Protein AF-A0A8T7H7Q4-F1 (afdb_monomer)

Nearest PDB structures (foldseek):
  6wts-assembly1_C  TM=5.153E-01  e=8.544E-02  Paraclostridium sordellii
  7m19-assembly1_D  TM=1.619E-01  e=4.268E+00  Mus musculus
  6nzz-assembly1_A  TM=1.754E-01  e=7.652E+00  Mus musculus

Solvent-accessible surface area (backbone atoms only — not comparable to full-atom values): 12613 Å² total; per-residue (Å²): 143,80,85,76,78,77,71,51,64,64,59,61,41,29,67,70,67,76,57,38,48,74,45,98,89,68,33,38,38,33,70,38,92,40,69,72,77,44,46,66,55,54,51,51,46,52,53,50,37,55,72,68,61,43,42,83,73,44,78,65,51,43,41,34,41,40,32,92,48,36,38,39,39,37,34,32,40,58,88,38,61,51,29,32,36,39,40,37,56,60,46,44,36,60,60,50,40,72,39,44,37,57,49,51,75,72,31,70,66,62,40,52,50,42,30,73,77,68,75,40,54,64,72,56,51,36,51,52,40,67,74,66,57,39,43,69,56,44,48,63,46,38,63,69,40,46,69,59,34,46,64,76,38,48,93,68,47,58,90,67,47,43,76,43,54,43,51,72,93,54,30,36,29,45,37,38,39,20,67,83,49,16,54,63,46,49,66,42,59,60,37,67,64,54,48,48,55,50,39,48,40,50,49,50,49,36,46,52,52,40,53,52,53,54,51,54,55,51,52,51,52,53,51,54,50,61,74,68,53,84,130

Foldseek 3Di:
DDPPPPPPVLVVLLVVLVAWDQDPVREIEGEDQAPVRCVVSLVVVLVVCVVVVCLVVFQKYWYWYDHPFKIWIFIDGSRDTQKIKMKGFLWFLQVLLVCLLVVLLVDVVNQVVCCVPPVDHNVRLSVLSVVQRDSVLLQVQLQVCQVVLCVQCVVQADPQKDWGWDCPPRTTIIIIMHRPCRVVRVVSCSDPVSSVSSSVSSSVSSSSRSSVVSSVVVVVVVVVVVVPDDD

Mean predicted aligned error: 9.0 Å

Secondary structure (DSSP, 8-state):
--------HHHHHHHHHSSEEE-TTS-EEEE-S-SGGGHHHHHHHHHHHHHTTGGGT---EEEEEE-SSEEEEEEEETTEEEEEEEEEEEEEHHHHHHHHHHHHHH-HHHHHHHHHHH---HHHHHHHHHHH--HHHHHHHHTT-HHHHHHHTTTTS-TTPEEEEE-GGGEEEEEEEESSSHHHHHHHHT-HHHHHHHHHHHHHHHHHHHHHHHHHHHHHHHHHHHHHS--

pLDDT: mean 81.25, std 14.47, range [31.7, 95.94]

Sequence (231 aa):
MGENLFILPFHLEALCLGTGVIARDGSCLIRAPSIESIEPELRRLRRLLEKARLYRSFASGRIVVETPNTVYELELERGEIRRVRATIIVGSIEGIARQIPKIVANDPDLLEALKRLHEIDERRAVEILSKHVAPSVVASIVEGEEDLVRQMIEDDLPPTARLRIDTSGGVLKAVIEDDRDPAHTFERLKDRKIVADIAFSVLDAAVAGTVATVIEEVLRREEDARRLAPL

Radius of gyration: 23.61 Å; Cα contacts (8 Å, |Δi|>4): 326; chains: 1; bounding box: 50×44×79 Å

Structure (mmCIF, N/CA/C/O backbone):
data_AF-A0A8T7H7Q4-F1
#
_entry.id   AF-A0A8T7H7Q4-F1
#
loop_
_atom_site.group_PDB
_atom_sit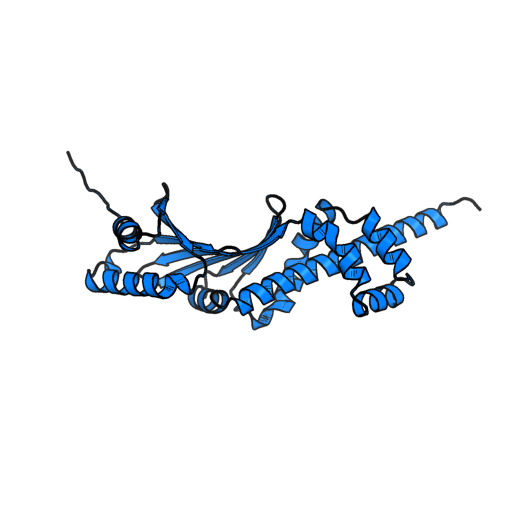e.id
_atom_site.type_symbol
_atom_site.label_atom_id
_atom_site.label_alt_id
_atom_site.label_comp_id
_atom_site.label_asym_id
_atom_site.label_entity_id
_atom_site.label_seq_id
_atom_site.pdbx_PDB_ins_code
_atom_site.Cartn_x
_atom_site.Cartn_y
_atom_site.Cartn_z
_atom_site.occupancy
_atom_site.B_iso_or_equiv
_atom_site.auth_seq_id
_atom_site.auth_comp_id
_atom_site.auth_asym_id
_atom_site.auth_atom_id
_atom_site.pdbx_PDB_model_num
ATOM 1 N N . MET A 1 1 ? -25.249 31.810 32.345 1.00 36.34 1 MET A N 1
ATOM 2 C CA . MET A 1 1 ? -25.350 30.656 33.263 1.00 36.34 1 MET A CA 1
ATOM 3 C C . MET A 1 1 ? -26.172 29.582 32.582 1.00 36.34 1 MET A C 1
ATOM 5 O O . MET A 1 1 ? -27.320 29.833 32.250 1.00 36.34 1 MET A O 1
ATOM 9 N N . GLY A 1 2 ? -25.532 28.455 32.295 1.00 31.70 2 GLY A N 1
ATOM 10 C CA . GLY A 1 2 ? -26.071 27.338 31.520 1.00 31.70 2 GLY A CA 1
ATOM 11 C C . GLY A 1 2 ? -24.924 26.491 30.975 1.00 31.70 2 GLY A C 1
ATOM 12 O O . GLY A 1 2 ? -24.881 26.194 29.788 1.00 31.70 2 GLY A O 1
ATOM 13 N N . GLU A 1 3 ? -23.939 26.213 31.832 1.00 37.56 3 GLU A N 1
ATOM 14 C CA . GLU A 1 3 ? -22.819 25.316 31.561 1.00 37.56 3 GLU A CA 1
ATOM 15 C C . GLU A 1 3 ? -23.352 23.883 31.480 1.00 37.56 3 GLU A C 1
ATOM 17 O O . GLU A 1 3 ? -23.309 23.134 32.448 1.00 37.56 3 GLU A O 1
ATOM 22 N N . ASN A 1 4 ? -23.871 23.486 30.322 1.00 33.91 4 ASN A N 1
ATOM 23 C CA . ASN A 1 4 ? -23.967 22.069 30.001 1.00 33.91 4 ASN A CA 1
ATOM 24 C C . ASN A 1 4 ? -22.680 21.688 29.283 1.00 33.91 4 ASN A C 1
ATOM 26 O O . ASN A 1 4 ? -22.594 21.667 28.057 1.00 33.91 4 ASN A O 1
ATOM 30 N N . LEU A 1 5 ? -21.668 21.433 30.112 1.00 36.56 5 LEU A N 1
ATOM 31 C CA . LEU A 1 5 ? -20.512 20.610 29.803 1.00 36.56 5 LEU A CA 1
ATOM 32 C C . LEU A 1 5 ? -21.002 19.283 29.196 1.00 36.56 5 LEU A C 1
ATOM 34 O O . LEU A 1 5 ? -21.200 18.292 29.895 1.00 36.56 5 LEU A O 1
ATOM 38 N N . PHE A 1 6 ? -21.186 19.250 27.875 1.00 39.44 6 PHE A N 1
ATOM 39 C CA . PHE A 1 6 ? -21.153 18.012 27.105 1.00 39.44 6 PHE A CA 1
ATOM 40 C C . PHE A 1 6 ? -19.702 17.526 27.107 1.00 39.44 6 PHE A C 1
ATOM 42 O O . PHE A 1 6 ? -18.980 17.638 26.118 1.00 39.44 6 PHE A O 1
ATOM 49 N N . ILE A 1 7 ? -19.253 17.005 28.250 1.00 43.31 7 ILE A N 1
ATOM 50 C CA . ILE A 1 7 ? -18.091 16.125 28.290 1.00 43.31 7 ILE A CA 1
ATOM 51 C C . ILE A 1 7 ? -18.544 14.867 27.551 1.00 43.31 7 ILE A C 1
ATOM 53 O O . ILE A 1 7 ? -19.118 13.949 28.134 1.00 43.31 7 ILE A O 1
ATOM 57 N N . LEU A 1 8 ? -18.360 14.873 26.230 1.00 51.72 8 LEU A N 1
ATOM 58 C CA . LEU A 1 8 ? -18.395 13.682 25.388 1.00 51.72 8 LEU A CA 1
ATOM 59 C C . LEU A 1 8 ? -17.602 12.604 26.137 1.00 51.72 8 LEU A C 1
ATOM 61 O O . LEU A 1 8 ? -16.467 12.892 26.513 1.00 51.72 8 LEU A O 1
ATOM 65 N N . PRO A 1 9 ? -18.138 11.403 26.389 1.00 50.38 9 PRO A N 1
ATOM 66 C CA . PRO A 1 9 ? -17.422 10.426 27.199 1.00 50.38 9 PRO A CA 1
ATOM 67 C C . PRO A 1 9 ? -16.044 10.068 26.633 1.00 50.38 9 PRO A C 1
ATOM 69 O O . PRO A 1 9 ? -15.157 9.838 27.435 1.00 50.38 9 PRO A O 1
ATOM 72 N N . PHE A 1 10 ? -15.794 10.229 25.323 1.00 48.62 10 PHE A N 1
ATOM 73 C CA . PHE A 1 10 ? -14.452 10.190 24.714 1.00 48.62 10 PHE A CA 1
ATOM 74 C C . PHE A 1 10 ? -13.420 11.140 25.353 1.00 48.62 10 PHE A C 1
ATOM 76 O O . PHE A 1 10 ? -12.231 10.836 25.365 1.00 48.62 10 PHE A O 1
ATOM 83 N N . HIS A 1 11 ? -13.855 12.267 25.927 1.00 49.44 11 HIS A N 1
ATOM 84 C CA . HIS A 1 11 ? -12.989 13.162 26.693 1.00 49.44 11 HIS A CA 1
ATOM 85 C C . HIS A 1 11 ? -12.570 12.530 28.022 1.00 49.44 11 HIS A C 1
ATOM 87 O O . HIS A 1 11 ? -11.389 12.535 28.354 1.00 49.44 11 HIS A O 1
ATOM 93 N N . LEU A 1 12 ? -13.518 11.928 28.748 1.00 47.44 12 LEU A N 1
ATOM 94 C CA . LEU A 1 12 ? -13.241 11.102 29.932 1.00 47.44 12 LEU A CA 1
ATOM 95 C C . LEU A 1 12 ? -12.383 9.880 29.578 1.00 47.44 12 LEU A C 1
ATOM 97 O O . LEU A 1 12 ? -11.620 9.401 30.403 1.00 47.44 12 LEU A O 1
ATOM 101 N N . GLU A 1 13 ? -12.484 9.402 28.348 1.00 47.78 13 GLU A N 1
ATOM 102 C CA . GLU A 1 13 ? -11.916 8.156 27.861 1.00 47.78 13 GLU A CA 1
ATOM 103 C C . GLU A 1 13 ? -10.462 8.285 27.396 1.00 47.78 13 GLU A C 1
ATOM 105 O O . GLU A 1 13 ? -9.611 7.509 27.823 1.00 47.78 13 GLU A O 1
ATOM 110 N N . ALA A 1 14 ? -10.145 9.336 26.635 1.00 48.75 14 ALA A N 1
ATOM 111 C CA . ALA A 1 14 ? -8.773 9.761 26.368 1.00 48.75 14 ALA A CA 1
ATOM 112 C C . ALA A 1 14 ? -8.033 10.107 27.677 1.00 48.75 14 ALA A C 1
ATOM 114 O O . ALA A 1 14 ? -6.873 9.733 27.849 1.00 48.75 14 ALA A O 1
ATOM 115 N N . LEU A 1 15 ? -8.738 10.724 28.640 1.00 46.69 15 LEU A N 1
ATOM 116 C CA . LEU A 1 15 ? -8.255 10.950 30.010 1.00 46.69 15 LEU A CA 1
ATOM 117 C C . LEU A 1 15 ? -8.066 9.642 30.812 1.00 46.69 15 LEU A C 1
ATOM 119 O O . LEU A 1 15 ? -7.157 9.573 31.635 1.00 46.69 15 LEU A O 1
ATOM 123 N N . CYS A 1 16 ? -8.878 8.600 30.583 1.00 44.94 16 CYS A N 1
ATOM 124 C CA . CYS A 1 16 ? -8.799 7.311 31.294 1.00 44.94 16 CYS A CA 1
ATOM 125 C C . CYS A 1 16 ? -7.784 6.320 30.701 1.00 44.94 16 CYS A C 1
ATOM 127 O O . CYS A 1 16 ? -7.315 5.439 31.424 1.00 44.94 16 CYS A O 1
ATOM 129 N N . LEU A 1 17 ? -7.467 6.426 29.408 1.00 51.47 17 LEU A N 1
ATOM 130 C CA . LEU A 1 17 ? -6.475 5.579 28.739 1.00 51.47 17 LEU A CA 1
ATOM 131 C C . LEU A 1 17 ? -5.039 6.092 28.912 1.00 51.47 17 LEU A C 1
ATOM 133 O O . LEU A 1 17 ? -4.102 5.321 28.741 1.00 51.47 17 LEU A O 1
ATOM 137 N N . GLY A 1 18 ? -4.850 7.371 29.258 1.00 55.59 18 GLY A N 1
ATOM 138 C CA . GLY A 1 18 ? -3.527 7.970 29.488 1.00 55.59 18 GLY A CA 1
ATOM 139 C C . GLY A 1 18 ? -2.637 8.072 28.240 1.00 55.59 18 GLY A C 1
ATOM 140 O O . GLY A 1 18 ? -1.491 8.498 28.343 1.00 55.59 18 GLY A O 1
ATOM 141 N N . THR A 1 19 ? -3.150 7.684 27.072 1.00 59.19 19 THR A N 1
ATOM 142 C CA . THR A 1 19 ? -2.400 7.543 25.812 1.00 59.19 19 THR A CA 1
ATOM 143 C C . THR A 1 19 ? -3.041 8.287 24.638 1.00 59.19 19 THR A C 1
ATOM 145 O O . THR A 1 19 ? -2.457 8.332 23.555 1.00 59.19 19 THR A O 1
ATOM 148 N N . GLY A 1 20 ? -4.225 8.881 24.836 1.00 61.12 20 GLY A N 1
ATOM 149 C CA . GLY A 1 20 ? -4.991 9.552 23.787 1.00 61.12 20 GLY A CA 1
ATOM 150 C C . GLY A 1 20 ? -5.016 11.077 23.919 1.00 61.12 20 GLY A C 1
ATOM 151 O O . GLY A 1 20 ? -5.113 11.611 25.023 1.00 61.12 20 GLY A O 1
ATOM 152 N N . VAL A 1 21 ? -4.978 11.785 22.789 1.00 66.12 21 VAL A N 1
ATOM 153 C CA . VAL A 1 21 ? -5.199 13.239 22.699 1.00 66.12 21 VAL A CA 1
ATOM 154 C C . VAL A 1 21 ? -6.556 13.489 22.052 1.00 66.12 21 VAL A C 1
ATOM 156 O O . VAL A 1 21 ? -6.899 12.861 21.055 1.00 66.12 21 VAL A O 1
ATOM 159 N N . ILE A 1 22 ? -7.336 14.416 22.606 1.00 68.12 22 ILE A N 1
ATOM 160 C CA . ILE A 1 22 ? -8.623 14.806 22.023 1.00 68.12 22 ILE A CA 1
ATOM 161 C C . ILE A 1 22 ? -8.373 15.966 21.068 1.00 68.12 22 ILE A C 1
ATOM 163 O O . ILE A 1 22 ? -7.871 17.019 21.472 1.00 68.12 22 ILE A O 1
ATOM 167 N N . ALA A 1 23 ? -8.696 15.767 19.796 1.00 65.19 23 ALA A N 1
ATOM 168 C CA . ALA A 1 23 ? -8.580 16.802 18.786 1.00 65.19 23 ALA A CA 1
ATOM 169 C C . ALA A 1 23 ? -9.728 17.818 18.899 1.00 65.19 23 ALA A C 1
ATOM 171 O O . ALA A 1 23 ? -10.772 17.569 19.503 1.00 65.19 23 ALA A O 1
ATOM 172 N N . ARG A 1 24 ? -9.536 18.997 18.295 1.00 61.72 24 ARG A N 1
ATOM 173 C CA . ARG A 1 24 ? -10.520 20.097 18.331 1.00 61.72 24 ARG A CA 1
ATOM 174 C C . ARG A 1 24 ? -11.857 19.744 17.677 1.00 61.72 24 ARG A C 1
ATOM 176 O O . ARG A 1 24 ? -12.857 20.379 17.989 1.00 61.72 24 ARG A O 1
ATOM 183 N N . ASP A 1 25 ? -11.863 18.767 16.778 1.00 66.25 25 ASP A N 1
ATOM 184 C CA . ASP A 1 25 ? -13.060 18.246 16.114 1.00 66.25 25 ASP A CA 1
ATOM 185 C C . ASP A 1 25 ? -13.797 17.178 16.948 1.00 66.25 25 ASP A C 1
ATOM 187 O O . ASP A 1 25 ? -14.809 16.640 16.506 1.00 66.25 25 ASP A O 1
ATOM 191 N N . GLY A 1 26 ? -13.310 16.880 18.159 1.00 64.94 26 GLY A N 1
ATOM 192 C CA . GLY A 1 26 ? -13.888 15.885 19.058 1.00 64.94 26 GLY A CA 1
ATOM 193 C C . GLY A 1 26 ? -13.457 14.446 18.771 1.00 64.94 26 GLY A C 1
ATOM 194 O O . GLY A 1 26 ? -13.958 13.537 19.436 1.00 64.94 26 GLY A O 1
ATOM 195 N N . SER A 1 27 ? -12.539 14.217 17.823 1.00 72.38 27 SER A N 1
ATOM 196 C CA . SER A 1 27 ? -11.948 12.894 17.599 1.00 72.38 27 SER A CA 1
ATOM 197 C C . SER A 1 27 ? -10.917 12.535 18.677 1.00 72.38 27 SER A C 1
ATOM 199 O O . SER A 1 27 ? -10.249 13.401 19.251 1.00 72.38 27 SER A O 1
ATOM 201 N N . CYS A 1 28 ? -10.796 11.240 18.975 1.00 77.12 28 CYS A N 1
ATOM 202 C CA . CYS A 1 28 ? -9.779 10.713 19.884 1.00 77.12 28 CYS A CA 1
ATOM 203 C C . CYS A 1 28 ? -8.607 10.155 19.072 1.00 77.12 28 CYS A C 1
ATOM 205 O O . CYS A 1 28 ? -8.780 9.181 18.343 1.00 77.12 28 CYS A O 1
ATOM 207 N N . LEU A 1 29 ? -7.429 10.764 19.205 1.00 79.25 29 LEU A N 1
ATOM 208 C CA . LEU A 1 29 ? -6.191 10.307 18.584 1.00 79.25 29 LEU A CA 1
ATOM 209 C C . LEU A 1 29 ? -5.393 9.448 19.567 1.00 79.25 29 LEU A C 1
ATOM 211 O O . LEU A 1 29 ? -5.049 9.922 20.648 1.00 79.25 29 LEU A O 1
ATOM 215 N N . ILE A 1 30 ? -5.035 8.231 19.170 1.00 81.00 30 ILE A N 1
ATOM 216 C CA . ILE A 1 30 ? -4.205 7.301 19.940 1.00 81.00 30 ILE A CA 1
ATOM 217 C C . ILE A 1 30 ? -2.966 6.966 19.115 1.00 81.00 30 ILE A C 1
ATOM 219 O O . ILE A 1 30 ? -3.077 6.515 17.977 1.00 81.00 30 ILE A O 1
ATOM 223 N N . ARG A 1 31 ? -1.779 7.153 19.695 1.00 82.62 31 ARG A N 1
ATOM 224 C CA . ARG A 1 31 ? -0.513 6.719 19.089 1.00 82.62 31 ARG A CA 1
ATOM 225 C C . ARG A 1 31 ? -0.039 5.448 19.762 1.00 82.62 31 ARG A C 1
ATOM 227 O O . ARG A 1 31 ? 0.115 5.425 20.982 1.00 82.62 31 A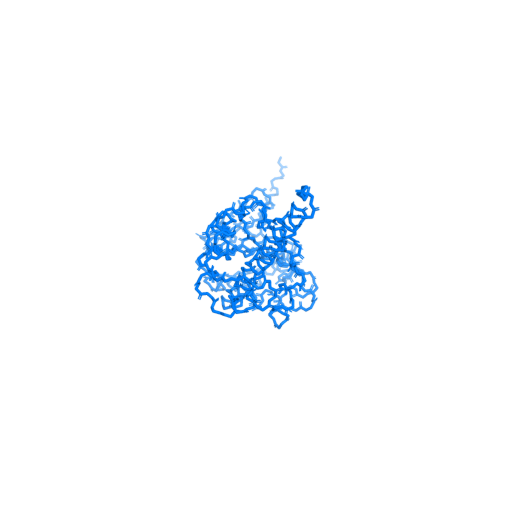RG A O 1
ATOM 234 N N . ALA A 1 32 ? 0.202 4.411 18.974 1.00 82.25 32 ALA A N 1
ATOM 235 C CA . ALA A 1 32 ? 0.515 3.090 19.492 1.00 82.25 32 ALA A CA 1
ATOM 236 C C . ALA A 1 32 ? 1.556 2.359 18.631 1.00 82.25 32 ALA A C 1
ATOM 238 O O . ALA A 1 32 ? 1.626 2.578 17.424 1.00 82.25 32 ALA A O 1
ATOM 239 N N . PRO A 1 33 ? 2.362 1.454 19.212 1.00 82.38 33 PRO A N 1
ATOM 240 C CA . PRO A 1 33 ? 3.286 0.624 18.436 1.00 82.38 33 PRO A CA 1
ATOM 241 C C . PRO A 1 33 ? 2.561 -0.405 17.549 1.00 82.38 33 PRO A C 1
ATOM 243 O O . PRO A 1 33 ? 3.098 -0.834 16.529 1.00 82.38 33 PRO A O 1
ATOM 246 N N . SER A 1 34 ? 1.349 -0.810 17.929 1.00 81.44 34 SER A N 1
ATOM 247 C CA . SER A 1 34 ? 0.469 -1.723 17.188 1.00 81.44 34 SER A CA 1
ATOM 248 C C . SER A 1 34 ? -0.984 -1.403 17.474 1.00 81.44 34 SER A C 1
ATOM 250 O O . SER A 1 34 ? -1.306 -0.885 18.543 1.00 81.44 34 SER A O 1
ATOM 252 N N . ILE A 1 35 ? -1.876 -1.857 16.601 1.00 78.81 35 ILE A N 1
ATOM 253 C CA . ILE A 1 35 ? -3.298 -1.858 16.925 1.00 78.81 35 ILE A CA 1
ATOM 254 C C . ILE A 1 35 ? -3.651 -2.913 17.982 1.00 78.81 35 ILE A C 1
ATOM 256 O O . ILE A 1 35 ? -4.470 -2.675 18.862 1.00 78.81 35 ILE A O 1
ATOM 260 N N . GLU A 1 36 ? -2.945 -4.041 17.997 1.00 81.88 36 GLU A N 1
ATOM 261 C CA . GLU A 1 36 ? -3.094 -5.080 19.018 1.00 81.88 36 GLU A CA 1
ATOM 262 C C . GLU A 1 36 ? -2.705 -4.566 20.410 1.00 81.88 36 GLU A C 1
ATOM 264 O O . GLU A 1 36 ? -3.277 -4.983 21.415 1.00 81.88 36 GLU A O 1
ATOM 269 N N . SER A 1 37 ? -1.770 -3.609 20.475 1.00 79.00 37 SER A N 1
ATOM 270 C CA . SER A 1 37 ? -1.332 -3.017 21.743 1.00 79.00 37 SER A CA 1
ATOM 271 C C . SER A 1 37 ? -2.380 -2.125 22.406 1.00 79.00 37 SER A C 1
ATOM 273 O O . SER A 1 37 ? -2.224 -1.827 23.581 1.00 79.00 37 SER A O 1
ATOM 275 N N . ILE A 1 38 ? -3.428 -1.724 21.675 1.00 74.62 38 ILE A N 1
ATOM 276 C CA . ILE A 1 38 ? -4.535 -0.912 22.202 1.00 74.62 38 ILE A CA 1
ATOM 277 C C . ILE A 1 38 ? -5.837 -1.709 22.346 1.00 74.62 38 ILE A C 1
ATOM 279 O O . ILE A 1 38 ? -6.850 -1.185 22.805 1.00 74.62 38 ILE A O 1
ATOM 283 N N . GLU A 1 39 ? -5.864 -2.978 21.936 1.00 74.88 39 GLU A N 1
ATOM 284 C CA . GLU A 1 39 ? -7.060 -3.816 22.034 1.00 74.88 39 GLU A CA 1
ATOM 285 C C . GLU A 1 39 ? -7.537 -4.009 23.492 1.00 74.88 39 GLU A C 1
ATOM 287 O O . GLU A 1 39 ? -8.749 -3.963 23.742 1.00 74.88 39 GLU A O 1
ATOM 292 N N . PRO A 1 40 ? -6.654 -4.224 24.492 1.00 75.31 40 PRO A N 1
ATOM 293 C CA . PRO A 1 40 ? -7.068 -4.267 25.896 1.00 75.31 40 PRO A CA 1
ATOM 294 C C . PRO A 1 40 ? -7.753 -2.971 26.347 1.00 75.31 40 PRO A C 1
ATOM 296 O O . PRO A 1 40 ? -8.770 -3.016 27.044 1.00 75.31 40 PRO A O 1
ATOM 299 N N . GLU A 1 41 ? -7.229 -1.832 25.910 1.00 72.06 41 GLU A N 1
ATOM 300 C CA . GLU A 1 41 ? -7.705 -0.484 26.183 1.00 72.06 41 GLU A CA 1
ATOM 301 C C . GLU A 1 41 ? -9.078 -0.262 25.550 1.00 72.06 41 GLU A C 1
ATOM 303 O O . GLU A 1 41 ? -10.002 0.123 26.263 1.00 72.06 41 GLU A O 1
ATOM 308 N N . LEU A 1 42 ? -9.254 -0.615 24.271 1.00 70.88 42 LEU A N 1
ATOM 309 C CA . LEU A 1 42 ? -10.537 -0.563 23.559 1.00 70.88 42 LEU A CA 1
ATOM 310 C C . LEU A 1 42 ? -11.591 -1.487 24.195 1.00 70.88 42 LEU A C 1
ATOM 312 O O . LEU A 1 42 ? -12.758 -1.117 24.347 1.00 70.88 42 LEU A O 1
ATOM 316 N N . ARG A 1 43 ? -11.196 -2.686 24.643 1.00 73.88 43 ARG A N 1
ATOM 317 C CA . ARG A 1 43 ? -12.098 -3.601 25.367 1.00 73.88 43 ARG A CA 1
ATOM 318 C C . ARG A 1 43 ? -12.478 -3.062 26.740 1.00 73.88 43 ARG A C 1
ATOM 320 O O . ARG A 1 43 ? -13.635 -3.180 27.152 1.00 73.88 43 ARG A O 1
ATOM 327 N N . ARG A 1 44 ? -11.521 -2.484 27.468 1.00 70.50 44 ARG A N 1
ATOM 328 C CA . ARG A 1 44 ? -11.767 -1.837 28.763 1.00 70.50 44 ARG A CA 1
ATOM 329 C C . ARG A 1 44 ? -12.728 -0.665 28.597 1.00 70.50 44 ARG A C 1
ATOM 331 O O . ARG A 1 44 ? -13.653 -0.547 29.397 1.00 70.50 44 ARG A O 1
ATOM 338 N N . LEU A 1 45 ? -12.542 0.109 27.533 1.00 68.50 45 LEU A N 1
ATOM 339 C CA . LEU A 1 45 ? -13.431 1.162 27.062 1.00 68.50 45 LEU A CA 1
ATOM 340 C C . LEU A 1 45 ? -14.864 0.699 26.977 1.00 68.50 45 LEU A C 1
ATOM 342 O O . LEU A 1 45 ? -15.726 1.121 27.745 1.00 68.50 45 LEU A O 1
ATOM 346 N N . ARG A 1 46 ? -15.076 -0.284 26.109 1.00 70.00 46 ARG A N 1
ATOM 347 C CA . ARG A 1 46 ? -16.382 -0.849 25.838 1.00 70.00 46 ARG A CA 1
ATOM 348 C C . ARG A 1 46 ? -17.065 -1.296 27.129 1.00 70.00 46 ARG A C 1
ATOM 350 O O . ARG A 1 46 ? -18.210 -0.930 27.373 1.00 70.00 46 ARG A O 1
ATOM 357 N N . ARG A 1 47 ? -16.340 -1.995 28.010 1.00 71.62 47 ARG A N 1
ATOM 358 C CA . ARG A 1 47 ? -16.869 -2.439 29.312 1.00 71.62 47 ARG A CA 1
ATOM 359 C C . ARG A 1 47 ? -17.263 -1.279 30.229 1.00 71.62 47 ARG A C 1
ATOM 361 O O . ARG A 1 47 ? -18.246 -1.399 30.959 1.00 71.62 47 ARG A O 1
ATOM 368 N N . LEU A 1 48 ? -16.499 -0.186 30.255 1.00 67.00 48 LEU A N 1
ATOM 369 C CA . LEU A 1 48 ? -16.835 0.998 31.054 1.00 67.00 48 LEU A CA 1
ATOM 370 C C . LEU A 1 48 ? -18.092 1.686 30.509 1.00 67.00 48 LEU A C 1
ATOM 372 O O . LEU A 1 48 ? -18.993 2.005 31.289 1.00 67.00 48 LEU A O 1
ATOM 376 N N . LEU A 1 49 ? -18.194 1.825 29.187 1.00 63.22 49 LEU A N 1
ATOM 377 C CA . LEU A 1 49 ? -19.358 2.401 28.511 1.00 63.22 49 LEU A CA 1
ATOM 378 C C . LEU A 1 49 ? -20.632 1.570 28.721 1.00 63.22 49 LEU A C 1
ATOM 380 O O . LEU A 1 49 ? -21.707 2.124 28.981 1.00 63.22 49 LEU A O 1
ATOM 384 N N . GLU A 1 50 ? -20.507 0.242 28.671 1.00 66.62 50 GLU A N 1
ATOM 385 C CA . GLU A 1 50 ? -21.579 -0.708 28.986 1.00 66.62 50 GLU A CA 1
ATOM 386 C C . GLU A 1 50 ? -22.043 -0.557 30.444 1.00 66.62 50 GLU A C 1
ATOM 388 O O . GLU A 1 50 ? -23.239 -0.397 30.705 1.00 66.62 50 GLU A O 1
ATOM 393 N N . LYS A 1 51 ? -21.104 -0.537 31.403 1.00 67.62 51 LYS A N 1
ATOM 394 C CA . LYS A 1 51 ? -21.403 -0.395 32.841 1.00 67.62 51 LYS A CA 1
ATOM 395 C C . LYS A 1 51 ? -22.075 0.926 33.183 1.00 67.62 51 LYS A C 1
ATOM 397 O O . LYS A 1 51 ? -23.007 0.944 33.984 1.00 67.62 51 LYS A O 1
ATOM 402 N N . ALA A 1 52 ? -21.634 2.017 32.566 1.00 62.03 52 ALA A N 1
ATOM 403 C CA . ALA A 1 52 ? -22.213 3.336 32.782 1.00 62.03 52 ALA A CA 1
ATOM 404 C C . ALA A 1 52 ? -23.625 3.478 32.175 1.00 62.03 52 ALA A C 1
ATOM 406 O O . ALA A 1 52 ? -24.251 4.523 32.328 1.00 62.03 52 ALA A O 1
ATOM 407 N N . ARG A 1 53 ? -24.139 2.446 31.474 1.00 62.00 53 ARG A N 1
ATOM 408 C CA . ARG A 1 53 ? -25.376 2.482 30.668 1.00 62.00 53 ARG A CA 1
ATOM 409 C C . ARG A 1 53 ? -25.386 3.605 29.628 1.00 62.00 53 ARG A C 1
ATOM 411 O O . ARG A 1 53 ? -26.437 3.928 29.079 1.00 62.00 53 ARG A O 1
ATOM 418 N N . LEU A 1 54 ? -24.218 4.167 29.326 1.00 56.84 54 LEU A N 1
ATOM 419 C CA . LEU A 1 54 ? -24.074 5.265 28.385 1.00 56.84 54 LEU A CA 1
ATOM 420 C C . LEU A 1 54 ? -24.183 4.767 26.937 1.00 56.84 54 LEU A C 1
ATOM 422 O O . LEU A 1 54 ? -24.493 5.575 26.073 1.00 56.84 54 LEU A O 1
ATOM 426 N N . TYR A 1 55 ? -24.047 3.453 26.673 1.00 54.19 55 TYR A N 1
ATOM 427 C CA . TYR A 1 55 ? -24.166 2.830 25.335 1.00 54.19 55 TYR A CA 1
ATOM 428 C C . TYR A 1 55 ? -25.406 3.278 24.530 1.00 54.19 55 TYR A C 1
ATOM 430 O O . TYR A 1 55 ? -25.327 3.423 23.315 1.00 54.19 55 TYR A O 1
ATOM 438 N N . ARG A 1 56 ? -26.541 3.540 25.203 1.00 48.69 56 ARG A N 1
ATOM 439 C CA . ARG A 1 56 ? -27.791 4.009 24.566 1.00 48.69 56 ARG A CA 1
ATOM 440 C C . ARG A 1 56 ? -27.814 5.508 24.269 1.00 48.69 56 ARG A C 1
ATOM 442 O O . ARG A 1 56 ? -28.615 5.945 23.451 1.00 48.69 56 ARG A O 1
ATOM 449 N N . SER A 1 57 ? -26.970 6.274 24.949 1.00 49.78 57 SER A N 1
ATOM 450 C CA . SER A 1 57 ? -26.864 7.732 24.846 1.00 49.78 57 SER A CA 1
ATOM 451 C C . SER A 1 57 ? -25.754 8.168 23.884 1.00 49.78 57 SER A C 1
ATOM 453 O O . SER A 1 57 ? -25.662 9.348 23.554 1.00 49.78 57 SER A O 1
ATOM 455 N N . PHE A 1 58 ? -24.903 7.239 23.434 1.00 56.19 58 PHE A N 1
ATOM 456 C CA . PHE A 1 58 ? -23.887 7.513 22.423 1.00 56.19 58 PHE A CA 1
ATOM 457 C C . PHE A 1 58 ? -24.510 7.565 21.036 1.00 56.19 58 PHE A C 1
ATOM 459 O O . PHE A 1 58 ? -24.885 6.536 20.473 1.00 56.19 58 PHE A O 1
ATOM 466 N N . ALA A 1 59 ? -24.583 8.772 20.479 1.00 53.97 59 ALA A N 1
ATOM 467 C CA . ALA A 1 59 ? -25.016 8.971 19.105 1.00 53.97 59 ALA A CA 1
ATOM 468 C C . ALA A 1 59 ? -23.928 8.554 18.100 1.00 53.97 59 ALA A C 1
ATOM 470 O O . ALA A 1 59 ? -24.242 7.836 17.163 1.00 53.97 59 ALA A O 1
ATOM 471 N N . SER A 1 60 ? -22.664 8.944 18.308 1.00 68.06 60 SER A N 1
ATOM 472 C CA . SER A 1 60 ? -21.550 8.651 17.389 1.00 68.06 60 SER A CA 1
ATOM 473 C C . SER A 1 60 ? -20.202 9.111 17.965 1.00 68.06 60 SER A C 1
ATOM 475 O O . SER A 1 60 ? -20.174 10.022 18.796 1.00 68.06 60 SER A O 1
ATOM 477 N N . GLY A 1 61 ? -19.084 8.545 17.502 1.00 73.50 61 GLY A N 1
ATOM 478 C CA . GLY A 1 61 ? -17.729 9.017 17.815 1.00 73.50 61 GLY A CA 1
ATOM 479 C C . GLY A 1 61 ? -16.690 8.573 16.784 1.00 73.50 61 GLY A C 1
ATOM 480 O O . GLY A 1 61 ? -16.917 7.609 16.059 1.00 73.50 61 GLY A O 1
ATOM 481 N N . ARG A 1 62 ? -15.551 9.274 16.715 1.00 80.75 62 ARG A N 1
ATOM 482 C CA . ARG A 1 62 ? -14.442 8.958 15.802 1.00 80.75 62 ARG A CA 1
ATOM 483 C C . ARG A 1 62 ? -13.159 8.697 16.585 1.00 80.75 62 ARG A C 1
ATOM 485 O O . ARG A 1 62 ? -12.735 9.542 17.376 1.00 80.75 62 ARG A O 1
ATOM 492 N N . ILE A 1 63 ? -12.540 7.549 16.332 1.00 80.44 63 ILE A N 1
ATOM 493 C CA . ILE A 1 63 ? -11.230 7.181 16.875 1.00 80.44 63 ILE A CA 1
ATOM 494 C C . ILE A 1 63 ? -10.227 7.149 15.728 1.00 80.44 63 ILE A C 1
ATOM 496 O O . ILE A 1 63 ? -10.492 6.555 14.686 1.00 80.44 63 ILE A O 1
ATOM 500 N N . VAL A 1 64 ? -9.075 7.779 15.931 1.00 84.75 64 VAL A N 1
ATOM 501 C CA . VAL A 1 64 ? -7.925 7.702 15.034 1.00 84.75 64 VAL A CA 1
ATOM 502 C C . VAL A 1 64 ? -6.802 6.980 15.767 1.00 84.75 64 VAL A C 1
ATOM 504 O O . VAL A 1 64 ? -6.382 7.412 16.839 1.00 84.75 64 VAL A O 1
ATOM 507 N N . VAL A 1 65 ? -6.319 5.878 15.204 1.00 85.44 65 VAL A N 1
ATOM 508 C CA . VAL A 1 65 ? -5.199 5.101 15.741 1.00 85.44 65 VAL A CA 1
ATOM 509 C C . VAL A 1 65 ? -4.031 5.208 14.776 1.00 85.44 65 VAL A C 1
ATOM 511 O O . VAL A 1 65 ? -4.093 4.701 13.659 1.00 85.44 65 VAL A O 1
ATOM 514 N N . GLU A 1 66 ? -2.955 5.849 15.214 1.00 87.06 66 GLU A N 1
ATOM 515 C CA . GLU A 1 66 ? -1.705 5.951 14.469 1.00 87.06 66 GLU A CA 1
ATOM 516 C C . GLU A 1 66 ? -0.724 4.886 14.963 1.00 87.06 66 GLU A C 1
ATOM 518 O O . GLU A 1 66 ? -0.323 4.867 16.132 1.00 87.06 66 GLU A O 1
ATOM 523 N N . THR A 1 67 ? -0.315 4.019 14.045 1.00 88.62 67 THR A N 1
ATOM 524 C CA . THR A 1 67 ? 0.814 3.096 14.196 1.00 88.62 67 THR A CA 1
ATOM 525 C C . THR A 1 67 ? 1.946 3.521 13.255 1.00 88.62 67 THR A C 1
ATOM 527 O O . THR A 1 67 ? 1.712 4.371 12.393 1.00 88.62 67 THR A O 1
ATOM 530 N N . PRO A 1 68 ? 3.168 2.963 13.366 1.00 85.56 68 PRO A N 1
ATOM 531 C CA . PRO A 1 68 ? 4.291 3.396 12.531 1.00 85.56 68 PRO A CA 1
ATOM 532 C C . PRO A 1 68 ? 4.009 3.390 11.020 1.00 85.56 68 PRO A C 1
ATOM 534 O O . PRO A 1 68 ? 4.458 4.297 10.327 1.00 85.56 68 PRO A O 1
ATOM 537 N N . ASN A 1 69 ? 3.241 2.409 10.530 1.00 86.88 69 ASN A N 1
ATOM 538 C CA . ASN A 1 69 ? 2.993 2.215 9.095 1.00 86.88 69 ASN A CA 1
ATOM 539 C C . ASN A 1 69 ? 1.511 2.285 8.708 1.00 86.88 69 ASN A C 1
ATOM 541 O O . ASN A 1 69 ? 1.189 2.162 7.530 1.00 86.88 69 ASN A O 1
ATOM 545 N N . THR A 1 70 ? 0.600 2.474 9.663 1.00 91.56 70 THR A N 1
ATOM 546 C CA . THR A 1 70 ? -0.839 2.464 9.376 1.00 91.56 70 THR A CA 1
ATOM 547 C C . THR A 1 70 ? -1.575 3.470 10.240 1.00 91.56 70 THR A C 1
ATOM 549 O O . THR A 1 70 ? -1.355 3.536 11.452 1.00 91.56 70 THR A O 1
ATOM 552 N N . VAL A 1 71 ? -2.495 4.205 9.625 1.00 91.75 71 VAL A N 1
ATOM 553 C CA . VAL A 1 71 ? -3.466 5.059 10.311 1.00 91.75 71 VAL A CA 1
ATOM 554 C C . VAL A 1 71 ? -4.847 4.439 10.156 1.00 91.75 71 VAL A C 1
ATOM 556 O O . VAL A 1 71 ? -5.307 4.246 9.034 1.00 91.75 71 VAL A O 1
ATOM 559 N N . TYR A 1 72 ? -5.508 4.136 11.269 1.00 89.81 72 TYR A N 1
ATOM 560 C CA . TYR A 1 72 ? -6.877 3.627 11.294 1.00 89.81 72 TYR A CA 1
ATOM 561 C C . TYR A 1 72 ? -7.823 4.730 11.740 1.00 89.81 72 TYR A C 1
ATOM 563 O O . TYR A 1 72 ? -7.633 5.331 12.793 1.00 89.81 72 TYR A O 1
ATOM 571 N N . GLU A 1 73 ? -8.874 4.960 10.974 1.00 90.75 73 GLU A N 1
ATOM 572 C CA . GLU A 1 73 ? -9.970 5.857 11.300 1.00 90.75 73 GLU A CA 1
ATOM 573 C C . GLU A 1 73 ? -11.231 5.009 11.478 1.00 90.75 73 GLU A C 1
ATOM 575 O O . GLU A 1 73 ? -11.703 4.362 10.541 1.00 90.75 73 GLU A O 1
ATOM 580 N N . LEU A 1 74 ? -11.754 4.986 12.701 1.00 87.19 74 LEU A N 1
ATOM 581 C CA . LEU A 1 74 ? -12.915 4.194 13.089 1.00 87.19 74 LEU A CA 1
ATOM 582 C C . LEU A 1 74 ? -14.063 5.132 13.441 1.00 87.19 74 LEU A C 1
ATOM 584 O O . LEU A 1 74 ? -13.944 5.946 14.363 1.00 87.19 74 LEU A O 1
ATOM 588 N N . GLU A 1 75 ? -15.184 4.999 12.738 1.00 85.62 75 GLU A N 1
ATOM 589 C CA . GLU A 1 75 ? -16.443 5.618 13.148 1.00 85.62 75 GLU A CA 1
ATOM 590 C C . GLU A 1 75 ? -17.234 4.615 13.982 1.00 85.62 75 GLU A C 1
ATOM 592 O O . GLU A 1 75 ? -17.547 3.510 13.533 1.00 85.62 75 GLU A O 1
ATOM 597 N N . LEU A 1 76 ? -17.551 5.009 15.210 1.00 78.00 76 LEU A N 1
ATOM 598 C CA . LEU A 1 76 ? -18.324 4.223 16.154 1.00 78.00 76 LEU A CA 1
ATOM 599 C C . LEU A 1 76 ? -19.737 4.788 16.274 1.00 78.00 76 LEU A C 1
ATOM 601 O O . LEU A 1 76 ? -19.916 5.989 16.479 1.00 78.00 76 LEU A O 1
ATOM 605 N N . GLU A 1 77 ? -20.740 3.919 16.247 1.00 77.69 77 GLU A N 1
ATOM 606 C CA . GLU A 1 77 ? -22.134 4.262 16.536 1.00 77.69 77 GLU A CA 1
ATOM 607 C C . GLU A 1 77 ? -22.708 3.205 17.476 1.00 77.69 77 GLU A C 1
ATOM 609 O O . GLU A 1 77 ? -22.604 2.010 17.213 1.00 77.69 77 GLU A O 1
ATOM 614 N N . ARG A 1 78 ? -23.280 3.628 18.611 1.00 73.00 78 ARG A N 1
ATOM 615 C CA . ARG A 1 78 ? -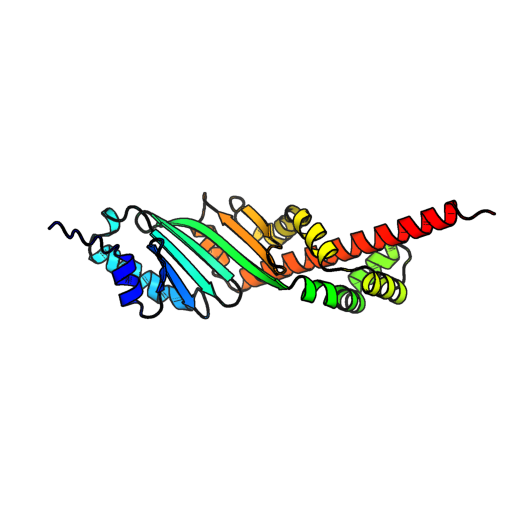23.869 2.722 19.622 1.00 73.00 78 ARG A CA 1
ATOM 616 C C . ARG A 1 78 ? -22.944 1.578 20.082 1.00 73.00 78 ARG A C 1
ATOM 618 O O . ARG A 1 78 ? -23.419 0.541 20.534 1.00 73.00 78 ARG A O 1
ATOM 625 N N . GLY A 1 79 ? -21.627 1.790 20.023 1.00 67.56 79 GLY A N 1
ATOM 626 C CA . GLY A 1 79 ? -20.614 0.805 20.419 1.00 67.56 79 GLY A CA 1
ATOM 627 C C . GLY A 1 79 ? -20.203 -0.183 19.321 1.00 67.56 79 GLY A C 1
ATOM 628 O O . GLY A 1 79 ? -19.419 -1.088 19.603 1.00 67.56 79 GLY A O 1
ATOM 629 N N . GLU A 1 80 ? -20.690 -0.007 18.093 1.00 75.62 80 GLU A N 1
ATOM 630 C CA . GLU A 1 80 ? -20.322 -0.801 16.917 1.00 75.62 80 GLU A CA 1
ATOM 631 C C . GLU A 1 80 ? -19.486 0.035 15.943 1.00 75.62 80 GLU A C 1
ATOM 633 O O . GLU A 1 80 ? -19.685 1.247 15.829 1.00 75.62 80 GLU A O 1
ATOM 638 N N . ILE A 1 81 ? -18.557 -0.609 15.230 1.00 83.00 81 ILE A N 1
ATOM 639 C CA . ILE A 1 81 ? -17.824 0.031 14.132 1.00 83.00 81 ILE A CA 1
ATOM 640 C C . ILE A 1 81 ? -18.785 0.149 12.946 1.00 83.00 81 ILE A C 1
ATOM 642 O O . ILE A 1 81 ? -19.289 -0.857 12.455 1.00 83.00 81 ILE A O 1
ATOM 646 N N . ARG A 1 82 ? -19.046 1.377 12.494 1.00 86.81 82 ARG A N 1
ATOM 647 C CA . ARG A 1 82 ? -19.909 1.683 11.339 1.00 86.81 82 ARG A CA 1
ATOM 648 C C . ARG A 1 82 ? -19.149 1.975 10.065 1.00 86.81 82 ARG A C 1
ATOM 650 O O . ARG A 1 82 ? -19.682 1.786 8.978 1.00 86.81 82 ARG A O 1
ATOM 657 N N . ARG A 1 83 ? -17.922 2.455 10.204 1.00 88.50 83 ARG A N 1
ATOM 658 C CA . ARG A 1 83 ? -17.022 2.694 9.088 1.00 88.50 83 ARG A CA 1
ATOM 659 C C . ARG A 1 83 ? -15.602 2.481 9.557 1.00 88.50 83 ARG A C 1
ATOM 661 O O . ARG A 1 83 ? -15.241 2.891 10.664 1.00 88.50 83 ARG A O 1
ATOM 668 N N . VAL A 1 84 ? -14.814 1.873 8.689 1.00 92.88 84 VAL A N 1
ATOM 669 C CA . VAL A 1 84 ? -13.366 1.810 8.825 1.00 92.88 84 VAL A CA 1
ATOM 670 C C . VAL A 1 84 ? -12.739 2.468 7.608 1.00 92.88 84 VAL A C 1
ATOM 672 O O . VAL A 1 84 ? -13.157 2.234 6.473 1.00 92.88 84 VAL A O 1
ATOM 675 N N . ARG A 1 85 ? -11.729 3.296 7.858 1.00 95.38 85 ARG A N 1
ATOM 676 C CA . ARG A 1 85 ? -10.769 3.732 6.854 1.00 95.38 85 ARG A CA 1
ATOM 677 C C . ARG A 1 85 ? -9.371 3.442 7.373 1.00 95.38 85 ARG A C 1
ATOM 679 O O . ARG A 1 85 ? -8.980 3.963 8.411 1.00 95.38 85 ARG A O 1
ATOM 686 N N . ALA A 1 86 ? -8.619 2.616 6.666 1.00 94.12 86 ALA A N 1
ATOM 687 C CA . ALA A 1 86 ? -7.226 2.334 6.972 1.00 94.12 86 ALA A CA 1
ATOM 688 C C . ALA A 1 86 ? -6.338 2.931 5.883 1.00 94.12 86 ALA A C 1
ATOM 690 O O . ALA A 1 86 ? -6.562 2.708 4.698 1.00 94.12 86 ALA A O 1
ATOM 691 N N . THR A 1 87 ? -5.327 3.690 6.287 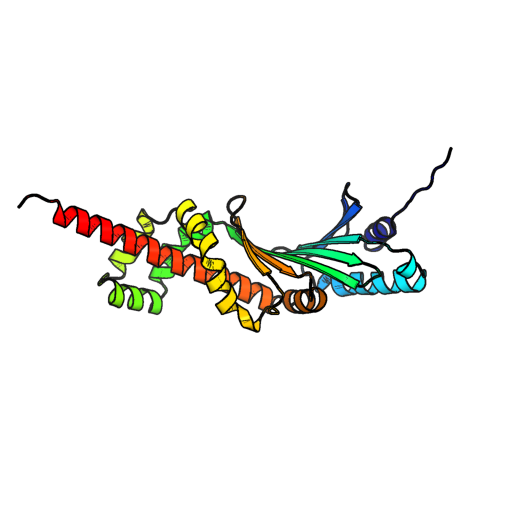1.00 95.94 87 THR A N 1
ATOM 692 C CA . THR A 1 87 ? -4.289 4.207 5.395 1.00 95.94 87 THR A CA 1
ATOM 693 C C . THR A 1 87 ? -2.987 3.502 5.728 1.00 95.94 87 THR A C 1
ATOM 695 O O . THR A 1 87 ? -2.399 3.764 6.777 1.00 95.94 87 THR A O 1
ATOM 698 N N . ILE A 1 88 ? -2.548 2.607 4.850 1.00 94.69 88 ILE A N 1
ATOM 699 C CA . ILE A 1 88 ? -1.286 1.875 4.959 1.00 94.69 88 ILE A CA 1
ATOM 700 C C . ILE A 1 88 ? -0.219 2.668 4.208 1.00 94.69 88 ILE A C 1
ATOM 702 O O . ILE A 1 88 ? -0.363 2.950 3.019 1.00 94.69 88 ILE A O 1
ATOM 706 N N . ILE A 1 89 ? 0.843 3.049 4.909 1.00 93.44 89 ILE A N 1
ATOM 707 C CA . ILE A 1 89 ? 1.991 3.767 4.363 1.00 93.44 89 ILE A CA 1
ATOM 708 C C . ILE A 1 89 ? 2.960 2.732 3.796 1.00 93.44 89 ILE A C 1
ATOM 710 O O . ILE A 1 89 ? 3.536 1.946 4.545 1.00 93.44 89 ILE A O 1
ATOM 714 N N . VAL A 1 90 ? 3.153 2.754 2.479 1.00 92.44 90 VAL A N 1
ATOM 715 C CA . VAL A 1 90 ? 4.046 1.815 1.785 1.00 92.44 90 VAL A CA 1
ATOM 716 C C . VAL A 1 90 ? 5.472 2.358 1.762 1.00 92.44 90 VAL A C 1
ATOM 718 O O . VAL A 1 90 ? 6.423 1.664 2.111 1.00 92.44 90 VAL A O 1
ATOM 721 N N . GLY A 1 91 ? 5.638 3.627 1.390 1.00 90.81 91 GLY A N 1
ATOM 722 C CA . GLY A 1 91 ? 6.953 4.257 1.332 1.00 90.81 91 GLY A CA 1
ATOM 723 C C . GLY A 1 91 ? 6.948 5.597 0.611 1.00 90.81 91 GLY A C 1
ATOM 724 O O . GLY A 1 91 ? 5.927 6.041 0.087 1.00 90.81 91 GLY A O 1
ATOM 725 N N . SER A 1 92 ? 8.100 6.268 0.577 1.00 94.62 92 SER A N 1
ATOM 726 C CA . SER A 1 92 ? 8.246 7.484 -0.225 1.00 94.62 92 SER A CA 1
ATOM 727 C C . SER A 1 92 ? 8.372 7.135 -1.707 1.00 94.62 92 SER A C 1
ATOM 729 O O . SER A 1 92 ? 9.112 6.227 -2.084 1.00 94.62 92 SER A O 1
ATOM 731 N N . ILE A 1 93 ? 7.694 7.899 -2.561 1.00 93.38 93 ILE A N 1
ATOM 732 C CA . ILE A 1 93 ? 7.717 7.689 -4.018 1.00 93.38 93 ILE A CA 1
ATOM 733 C C . ILE A 1 93 ? 9.134 7.873 -4.559 1.00 93.38 93 ILE A C 1
ATOM 735 O O . ILE A 1 93 ? 9.596 7.115 -5.405 1.00 93.38 93 ILE A O 1
ATOM 739 N N . GLU A 1 94 ? 9.863 8.851 -4.022 1.00 93.00 94 GLU A N 1
ATOM 740 C CA . GLU A 1 94 ? 11.270 9.060 -4.354 1.00 93.00 94 GLU A CA 1
ATOM 741 C C . GLU A 1 94 ? 12.143 7.861 -3.959 1.00 93.00 94 GLU A C 1
ATOM 743 O O . GLU A 1 94 ? 13.027 7.460 -4.718 1.00 93.00 94 GLU A O 1
ATOM 748 N N . GLY A 1 95 ? 11.891 7.275 -2.786 1.00 92.12 95 GLY A N 1
ATOM 749 C CA . GLY A 1 95 ? 12.582 6.073 -2.335 1.00 92.12 95 GLY A CA 1
ATOM 750 C C . GLY A 1 95 ? 12.341 4.909 -3.289 1.00 92.12 95 GLY A C 1
ATOM 751 O O . GLY A 1 95 ? 13.303 4.288 -3.733 1.00 92.12 95 GLY A O 1
ATOM 752 N N . ILE A 1 96 ? 11.083 4.675 -3.661 1.00 92.12 96 ILE A N 1
ATOM 753 C CA . ILE A 1 96 ? 10.680 3.612 -4.592 1.00 92.12 96 ILE A CA 1
ATOM 754 C C . ILE A 1 96 ? 11.334 3.817 -5.964 1.00 92.12 96 ILE A C 1
ATOM 756 O O . ILE A 1 96 ? 12.021 2.921 -6.454 1.00 92.12 96 ILE A O 1
ATOM 760 N N . ALA A 1 97 ? 11.225 5.019 -6.538 1.00 91.94 97 ALA A N 1
ATOM 761 C CA . ALA A 1 97 ? 11.821 5.369 -7.829 1.00 91.94 97 ALA A CA 1
ATOM 762 C C . ALA A 1 97 ? 13.325 5.055 -7.888 1.00 91.94 97 ALA A C 1
ATOM 764 O O . ALA A 1 97 ? 13.816 4.479 -8.857 1.00 91.94 97 ALA A O 1
ATOM 765 N N . ARG A 1 98 ? 14.062 5.377 -6.818 1.00 93.19 98 ARG A N 1
ATOM 766 C CA . ARG A 1 98 ? 15.507 5.109 -6.720 1.00 93.19 98 ARG A CA 1
ATOM 767 C C . ARG A 1 98 ? 15.852 3.622 -6.599 1.00 93.19 98 ARG A C 1
ATOM 769 O O . ARG A 1 98 ? 16.993 3.253 -6.876 1.00 93.19 98 ARG A O 1
ATOM 776 N N . GLN A 1 99 ? 14.925 2.787 -6.134 1.00 92.81 99 GLN A N 1
ATOM 777 C CA . GLN A 1 99 ? 15.155 1.354 -5.940 1.00 92.81 99 GLN A CA 1
ATOM 778 C C . GLN A 1 99 ? 14.765 0.526 -7.162 1.00 92.81 99 GLN A C 1
ATOM 780 O O . GLN A 1 99 ? 15.385 -0.510 -7.368 1.00 92.81 99 GLN A O 1
ATOM 785 N N . ILE A 1 100 ? 13.831 0.980 -8.006 1.00 92.69 100 ILE A N 1
ATOM 786 C CA . ILE A 1 100 ? 13.360 0.225 -9.183 1.00 92.69 100 ILE A CA 1
ATOM 787 C C . ILE A 1 100 ? 14.504 -0.346 -10.045 1.00 92.69 100 ILE A C 1
ATOM 789 O O . ILE A 1 100 ? 14.493 -1.553 -10.285 1.00 92.69 100 ILE A O 1
ATOM 793 N N . PRO A 1 101 ? 15.541 0.421 -10.449 1.00 90.31 101 PRO A N 1
ATOM 794 C CA . PRO A 1 101 ? 16.633 -0.144 -11.248 1.00 90.31 101 PRO A CA 1
ATOM 795 C C . PRO A 1 101 ? 17.390 -1.265 -10.526 1.00 90.31 101 PRO A C 1
ATOM 797 O O . PRO A 1 101 ? 17.849 -2.215 -11.152 1.00 90.31 101 PRO A O 1
ATOM 800 N N . LYS A 1 102 ? 17.513 -1.163 -9.197 1.00 90.19 102 LYS A N 1
ATOM 801 C CA . LYS A 1 102 ? 18.159 -2.185 -8.369 1.00 90.19 102 LYS A CA 1
ATOM 802 C C . LYS A 1 102 ? 17.272 -3.408 -8.196 1.00 90.19 102 LYS A C 1
ATOM 804 O O . LYS A 1 102 ? 17.804 -4.508 -8.185 1.00 90.19 102 LYS A O 1
ATOM 809 N N . ILE A 1 103 ? 15.962 -3.226 -8.043 1.00 87.94 103 ILE A N 1
ATOM 810 C CA . ILE A 1 103 ? 15.005 -4.334 -7.949 1.00 87.94 103 ILE A CA 1
ATOM 811 C C . ILE A 1 103 ? 15.083 -5.154 -9.234 1.00 87.94 103 ILE A C 1
ATOM 813 O O . ILE A 1 103 ? 15.362 -6.342 -9.171 1.00 87.94 103 ILE A O 1
ATOM 817 N N . VAL A 1 104 ? 14.999 -4.493 -10.389 1.00 87.06 104 VAL A N 1
ATOM 818 C CA . VAL A 1 104 ? 15.090 -5.147 -11.702 1.00 87.06 104 VAL A CA 1
ATOM 819 C C . VAL A 1 104 ? 16.419 -5.871 -11.887 1.00 87.06 104 VAL A C 1
ATOM 821 O O . VAL A 1 104 ? 16.430 -7.004 -12.341 1.00 87.06 104 VAL A O 1
ATOM 824 N N . ALA A 1 105 ? 17.541 -5.270 -11.485 1.00 87.69 105 ALA A N 1
ATOM 825 C CA . ALA A 1 105 ? 18.844 -5.934 -11.566 1.00 87.69 105 ALA A CA 1
ATOM 826 C C . ALA A 1 105 ? 18.949 -7.207 -10.699 1.00 87.69 105 ALA A C 1
ATOM 828 O O . ALA A 1 105 ? 19.802 -8.050 -10.957 1.00 87.69 105 ALA A O 1
ATOM 829 N N . ASN A 1 106 ? 18.121 -7.338 -9.658 1.00 88.81 106 ASN A N 1
ATOM 830 C CA . ASN A 1 106 ? 18.145 -8.472 -8.733 1.00 88.81 106 ASN A CA 1
ATOM 831 C C . ASN A 1 106 ? 16.944 -9.419 -8.899 1.00 88.81 106 ASN A C 1
ATOM 833 O O . ASN A 1 106 ? 16.839 -10.379 -8.138 1.00 88.81 106 ASN A O 1
ATOM 837 N N . ASP A 1 107 ? 16.067 -9.168 -9.872 1.00 86.94 107 ASP A N 1
ATOM 838 C CA . ASP A 1 107 ? 14.881 -9.977 -10.145 1.00 86.94 107 ASP A CA 1
ATOM 839 C C . ASP A 1 107 ? 15.068 -10.758 -11.461 1.00 86.94 107 ASP A C 1
ATOM 841 O O . ASP A 1 107 ? 14.881 -10.209 -12.554 1.00 86.94 107 ASP A O 1
ATOM 845 N N . PRO A 1 108 ? 15.483 -12.038 -11.391 1.00 85.75 108 PRO A N 1
ATOM 846 C CA . PRO A 1 108 ? 15.759 -12.832 -12.582 1.00 85.75 108 PRO A CA 1
ATOM 847 C C . PRO A 1 108 ? 14.505 -13.097 -13.422 1.00 85.75 108 PRO A C 1
ATOM 849 O O . PRO A 1 108 ? 14.617 -13.187 -14.646 1.00 85.75 108 PRO A O 1
ATOM 852 N N . ASP A 1 109 ? 13.330 -13.192 -12.798 1.00 86.44 109 ASP A N 1
ATOM 853 C CA . ASP A 1 109 ? 12.077 -13.482 -13.495 1.00 86.44 109 ASP A CA 1
ATOM 854 C C . ASP A 1 109 ? 11.608 -12.253 -14.280 1.00 86.44 109 ASP A C 1
ATOM 856 O O . ASP A 1 109 ? 11.243 -12.364 -15.456 1.00 86.44 109 ASP A O 1
ATOM 860 N N . LEU A 1 110 ? 11.719 -11.064 -13.681 1.00 83.62 110 LEU A N 1
ATOM 861 C CA . LEU A 1 110 ? 11.441 -9.801 -14.362 1.00 83.62 110 LEU A CA 1
ATOM 862 C C . LEU A 1 110 ? 12.403 -9.568 -15.534 1.00 83.62 110 LEU A C 1
ATOM 864 O O . LEU A 1 110 ? 11.976 -9.189 -16.624 1.00 83.62 110 LEU A O 1
ATOM 868 N N . LEU A 1 111 ? 13.698 -9.836 -15.351 1.00 84.69 111 LEU A N 1
ATOM 869 C CA . LEU A 1 111 ? 14.689 -9.714 -16.426 1.00 84.69 111 LEU A CA 1
ATOM 870 C C . LEU A 1 111 ? 14.426 -10.682 -17.579 1.00 84.69 111 LEU A C 1
ATOM 872 O O . LEU A 1 111 ? 14.576 -10.315 -18.745 1.00 84.69 111 LEU A O 1
ATOM 876 N N . GLU A 1 112 ? 14.046 -11.917 -17.269 1.00 85.88 112 GLU A N 1
ATOM 877 C CA . GLU A 1 112 ? 13.696 -12.915 -18.274 1.00 85.88 112 GLU A CA 1
ATOM 878 C C . GLU A 1 112 ? 12.426 -12.513 -19.042 1.00 85.88 112 GLU A C 1
ATOM 880 O O . GLU A 1 112 ? 12.376 -12.651 -20.267 1.00 85.88 112 GLU A O 1
ATOM 885 N N . ALA A 1 113 ? 11.429 -11.942 -18.360 1.00 85.00 113 ALA A N 1
ATOM 886 C CA . ALA A 1 113 ? 10.241 -11.385 -19.005 1.00 85.00 113 ALA A CA 1
ATOM 887 C C . ALA A 1 113 ? 10.597 -10.231 -19.956 1.00 85.00 113 ALA A C 1
ATOM 889 O O . ALA A 1 113 ? 10.171 -10.232 -21.112 1.00 85.00 113 ALA A O 1
ATOM 890 N N . LEU A 1 114 ? 11.443 -9.294 -19.517 1.00 84.62 114 LEU A N 1
ATOM 891 C CA . LEU A 1 114 ? 11.904 -8.173 -20.340 1.00 84.62 114 LEU A CA 1
ATOM 892 C C . LEU A 1 114 ? 12.678 -8.633 -21.581 1.00 84.62 114 LEU A C 1
ATOM 894 O O . LEU A 1 114 ? 12.434 -8.126 -22.678 1.00 84.62 114 LEU A O 1
ATOM 898 N N . LYS A 1 115 ? 13.554 -9.635 -21.440 1.00 86.31 115 LYS A N 1
ATOM 899 C CA . LYS A 1 115 ? 14.261 -10.249 -22.575 1.00 86.31 115 LYS A CA 1
ATOM 900 C C . LYS A 1 115 ? 13.295 -10.837 -23.596 1.00 86.31 115 LYS A C 1
ATOM 902 O O . LYS A 1 115 ? 13.491 -10.652 -24.792 1.00 86.31 115 LYS A O 1
ATOM 907 N N . ARG A 1 116 ? 12.258 -11.543 -23.138 1.00 87.44 116 ARG A N 1
ATOM 908 C CA . ARG A 1 116 ? 11.276 -12.195 -24.020 1.00 87.44 116 ARG A CA 1
ATOM 909 C C . ARG A 1 116 ? 10.359 -11.204 -24.726 1.00 87.44 116 ARG A C 1
ATOM 911 O O . ARG A 1 116 ? 10.034 -11.422 -25.886 1.00 87.44 116 ARG A O 1
ATOM 918 N N . LEU A 1 117 ? 9.923 -10.158 -24.027 1.00 84.06 117 LEU A N 1
ATOM 919 C CA . LEU A 1 117 ? 8.949 -9.195 -24.548 1.00 84.06 117 LEU A CA 1
ATOM 920 C C . LEU A 1 117 ? 9.586 -8.121 -25.429 1.00 84.06 117 LEU A C 1
ATOM 922 O O . LEU A 1 117 ? 8.962 -7.667 -26.385 1.00 84.06 117 LEU A O 1
ATOM 926 N N . HIS A 1 118 ? 10.814 -7.714 -25.112 1.00 84.19 118 HIS A N 1
ATOM 927 C CA . HIS A 1 118 ? 11.428 -6.529 -25.709 1.00 84.19 118 HIS A CA 1
ATOM 928 C C . HIS A 1 118 ? 12.818 -6.775 -26.304 1.00 84.19 118 HIS A C 1
ATOM 930 O O . HIS A 1 118 ? 13.445 -5.826 -26.768 1.00 84.19 118 HIS A O 1
ATOM 936 N N . GLU A 1 119 ? 13.320 -8.014 -26.276 1.00 87.19 119 GLU A N 1
ATOM 937 C CA . GLU A 1 119 ? 14.670 -8.376 -26.744 1.00 87.19 119 GLU A CA 1
ATOM 938 C C . GLU A 1 119 ? 15.792 -7.549 -26.079 1.00 87.19 119 GLU A C 1
ATOM 940 O O . GLU A 1 119 ? 16.873 -7.362 -26.641 1.00 87.19 119 GLU A O 1
ATOM 945 N N . ILE A 1 120 ? 15.554 -7.048 -24.861 1.00 86.31 120 ILE A N 1
ATOM 946 C CA . ILE A 1 120 ? 16.527 -6.258 -24.096 1.00 86.31 120 ILE A CA 1
ATOM 947 C C . ILE A 1 120 ? 17.251 -7.122 -23.069 1.00 86.31 120 ILE A C 1
ATOM 949 O O . ILE A 1 120 ? 16.638 -7.900 -22.344 1.00 86.31 120 ILE A O 1
ATOM 953 N N . ASP A 1 121 ? 18.569 -6.961 -22.971 1.00 88.06 121 ASP A N 1
ATOM 954 C CA . ASP A 1 121 ? 19.349 -7.571 -21.898 1.00 88.06 121 ASP A CA 1
ATOM 955 C C . ASP A 1 121 ? 19.263 -6.771 -20.585 1.00 88.06 121 ASP A C 1
ATOM 957 O O . ASP A 1 121 ? 18.769 -5.642 -20.530 1.00 88.06 121 ASP A O 1
ATOM 961 N N . GLU A 1 122 ? 19.763 -7.373 -19.504 1.00 87.12 122 GLU A N 1
ATOM 962 C CA . GLU A 1 122 ? 19.770 -6.775 -18.165 1.00 87.12 122 GLU A CA 1
ATOM 963 C C . GLU A 1 122 ? 20.459 -5.411 -18.138 1.00 87.12 122 GLU A C 1
ATOM 965 O O . GLU A 1 122 ? 19.926 -4.445 -17.590 1.00 87.12 122 GLU A O 1
ATOM 970 N N . ARG A 1 123 ? 21.639 -5.307 -18.756 1.00 90.69 123 ARG A N 1
ATOM 971 C CA . ARG A 1 123 ? 22.434 -4.080 -18.729 1.00 90.69 123 ARG A CA 1
ATOM 972 C C . ARG A 1 123 ? 21.666 -2.934 -19.379 1.00 90.69 123 ARG A C 1
ATOM 974 O O . ARG A 1 123 ? 21.682 -1.817 -18.858 1.00 90.69 123 ARG A O 1
ATOM 981 N N . ARG A 1 124 ? 20.993 -3.211 -20.495 1.00 90.94 124 ARG A N 1
ATOM 982 C CA . ARG A 1 124 ? 20.177 -2.235 -21.209 1.00 90.94 124 ARG A CA 1
ATOM 983 C C . ARG A 1 124 ? 18.920 -1.861 -20.430 1.00 90.94 124 ARG A C 1
ATOM 985 O O . ARG A 1 124 ? 18.629 -0.671 -20.325 1.00 90.94 124 ARG A O 1
ATOM 992 N N . ALA A 1 125 ? 18.216 -2.834 -19.851 1.00 88.38 125 ALA A N 1
ATOM 993 C CA . ALA A 1 125 ? 17.044 -2.576 -19.015 1.00 88.38 125 ALA A CA 1
ATOM 994 C C . ALA A 1 125 ? 17.394 -1.657 -17.832 1.00 88.38 125 ALA A C 1
ATOM 996 O O . ALA A 1 125 ? 16.755 -0.623 -17.630 1.00 88.38 125 ALA A O 1
ATOM 997 N N . VAL A 1 126 ? 18.472 -1.967 -17.106 1.00 89.62 126 VAL A N 1
ATOM 998 C CA . VAL A 1 126 ? 18.946 -1.152 -15.977 1.00 89.62 126 VAL A CA 1
ATOM 999 C C . VAL A 1 126 ? 19.366 0.247 -16.431 1.00 89.62 126 VAL A C 1
ATOM 1001 O O . VAL A 1 126 ? 19.071 1.223 -15.739 1.00 89.62 126 VAL A O 1
ATOM 1004 N N . GLU A 1 127 ? 20.022 0.380 -17.587 1.00 92.62 127 GLU A N 1
ATOM 1005 C CA . GLU A 1 127 ? 20.397 1.683 -18.147 1.00 92.62 127 GLU A CA 1
ATOM 1006 C C . GLU A 1 127 ? 19.169 2.553 -18.444 1.00 92.62 127 GLU A C 1
ATOM 1008 O O . GLU A 1 127 ? 19.139 3.721 -18.044 1.00 92.62 127 GLU A O 1
ATOM 1013 N N . ILE A 1 128 ? 18.165 1.989 -19.123 1.00 91.38 128 ILE A N 1
ATOM 1014 C CA . ILE A 1 128 ? 16.913 2.680 -19.450 1.00 91.38 128 ILE A CA 1
ATOM 1015 C C . ILE A 1 128 ? 16.240 3.145 -18.157 1.00 91.38 128 ILE A C 1
ATOM 1017 O O . ILE A 1 128 ? 15.987 4.338 -17.974 1.00 91.38 128 ILE A O 1
ATOM 1021 N N . LEU A 1 129 ? 16.022 2.228 -17.217 1.00 90.75 129 LEU A N 1
ATOM 1022 C CA . LEU A 1 129 ? 15.319 2.533 -15.976 1.00 90.75 129 LEU A CA 1
ATOM 1023 C C . LEU A 1 129 ? 16.066 3.575 -15.136 1.00 90.75 129 LEU A C 1
ATOM 1025 O O . LEU A 1 129 ? 15.454 4.508 -14.624 1.00 90.75 129 LEU A O 1
ATOM 1029 N N . SER A 1 130 ? 17.395 3.489 -15.058 1.00 89.94 130 SER A N 1
ATOM 1030 C CA . SER A 1 130 ? 18.208 4.449 -14.299 1.00 89.94 130 SER A CA 1
ATOM 1031 C C . SER A 1 130 ? 18.145 5.874 -14.854 1.00 89.94 130 SER A C 1
ATOM 1033 O O . SER A 1 130 ? 18.340 6.829 -14.104 1.00 89.94 130 SER A O 1
ATOM 1035 N N . LYS A 1 131 ? 17.905 6.035 -16.161 1.00 91.81 131 LYS A N 1
ATOM 1036 C CA . LYS A 1 131 ? 17.822 7.350 -16.817 1.00 91.81 131 LYS A CA 1
ATOM 1037 C C . LYS A 1 131 ? 16.403 7.907 -16.872 1.00 91.81 131 LYS A C 1
ATOM 1039 O O . LYS A 1 131 ? 16.245 9.124 -16.949 1.00 91.81 131 LYS A O 1
ATOM 1044 N N . HIS A 1 132 ? 15.397 7.035 -16.882 1.00 91.19 132 HIS A N 1
ATOM 1045 C CA . HIS A 1 132 ? 14.031 7.409 -17.247 1.00 91.19 132 HIS A CA 1
ATOM 1046 C C . HIS A 1 132 ? 12.996 7.211 -16.131 1.00 91.19 132 HIS A C 1
ATOM 1048 O O . HIS A 1 132 ? 11.912 7.788 -16.223 1.00 91.19 132 HIS A O 1
ATOM 1054 N N . VAL A 1 133 ? 13.310 6.480 -15.055 1.00 91.62 133 VAL A N 1
ATOM 1055 C CA . VAL A 1 133 ? 12.427 6.399 -13.882 1.00 91.62 133 VAL A CA 1
ATOM 1056 C C . VAL A 1 133 ? 12.523 7.695 -13.077 1.00 91.62 133 VAL A C 1
ATOM 1058 O O . VAL A 1 133 ? 13.559 8.018 -12.495 1.00 91.62 133 VAL A O 1
ATOM 1061 N N . ALA A 1 134 ? 11.413 8.429 -13.013 1.00 90.19 134 ALA A N 1
ATOM 1062 C CA . ALA A 1 134 ? 11.258 9.624 -12.190 1.00 90.19 134 ALA A CA 1
ATOM 1063 C C . ALA A 1 134 ? 10.110 9.440 -11.179 1.00 90.19 134 ALA A C 1
ATOM 1065 O O . ALA A 1 134 ? 9.144 8.740 -11.488 1.00 90.19 134 ALA A O 1
ATOM 1066 N N . PRO A 1 135 ? 10.144 10.103 -10.005 1.00 89.38 135 PRO A N 1
ATOM 1067 C CA . PRO A 1 135 ? 9.072 9.995 -9.011 1.00 89.38 135 PRO A CA 1
ATOM 1068 C C . PRO A 1 135 ? 7.677 10.327 -9.560 1.00 89.38 135 PRO A C 1
ATOM 1070 O O . PRO A 1 135 ? 6.703 9.684 -9.192 1.00 89.38 135 PRO A O 1
ATOM 1073 N N . SER A 1 136 ? 7.574 11.294 -10.476 1.00 87.06 136 SER A N 1
ATOM 1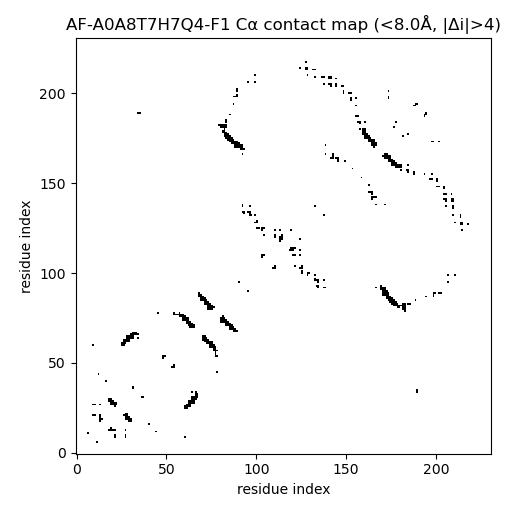074 C CA . SER A 1 136 ? 6.307 11.648 -11.128 1.00 87.06 136 SER A CA 1
ATOM 1075 C C . SER A 1 136 ? 5.762 10.542 -12.035 1.00 87.06 136 SER A C 1
ATOM 1077 O O . SER A 1 136 ? 4.549 10.389 -12.133 1.00 87.06 136 SER A O 1
ATOM 1079 N N . VAL A 1 137 ? 6.642 9.766 -12.675 1.00 87.06 137 VAL A N 1
ATOM 1080 C CA . VAL A 1 137 ? 6.255 8.615 -13.505 1.00 87.06 137 VAL A CA 1
ATOM 1081 C C . VAL A 1 137 ? 5.708 7.505 -12.615 1.00 87.06 137 VAL A C 1
ATOM 1083 O O . VAL A 1 137 ? 4.619 7.008 -12.875 1.00 87.06 137 VAL A O 1
ATOM 1086 N N . VAL A 1 138 ? 6.410 7.194 -11.519 1.00 88.31 138 VAL A N 1
ATOM 1087 C CA . VAL A 1 138 ? 5.943 6.215 -10.525 1.00 88.31 138 VAL A CA 1
ATOM 1088 C C . VAL A 1 138 ? 4.575 6.625 -9.978 1.00 88.31 138 VAL A C 1
ATOM 1090 O O . VAL A 1 138 ? 3.654 5.823 -9.991 1.00 88.31 138 VAL A O 1
ATOM 1093 N N . ALA A 1 139 ? 4.408 7.883 -9.557 1.00 85.12 139 ALA A N 1
ATOM 1094 C CA . ALA A 1 139 ? 3.132 8.363 -9.028 1.00 85.12 139 ALA A CA 1
ATOM 1095 C C . ALA A 1 139 ? 1.979 8.200 -10.035 1.00 85.12 139 ALA A C 1
ATOM 1097 O O . ALA A 1 139 ? 0.927 7.684 -9.678 1.00 85.12 139 ALA A O 1
ATOM 1098 N N . SER A 1 140 ? 2.199 8.590 -11.296 1.00 85.00 140 SER A N 1
ATOM 1099 C CA . SER A 1 140 ? 1.166 8.535 -12.336 1.00 85.00 140 SER A CA 1
ATOM 1100 C C . SER A 1 140 ? 0.743 7.116 -12.703 1.00 85.00 140 SER A C 1
ATOM 1102 O O . SER A 1 140 ? -0.412 6.916 -13.059 1.00 85.00 140 SER A O 1
ATOM 1104 N N . ILE A 1 141 ? 1.673 6.162 -12.694 1.00 83.75 141 ILE A N 1
ATOM 1105 C CA . ILE A 1 141 ? 1.377 4.773 -13.060 1.00 83.75 141 ILE A CA 1
ATOM 1106 C C . ILE A 1 141 ? 0.611 4.104 -11.927 1.00 83.75 141 ILE A C 1
ATOM 1108 O O . ILE A 1 141 ? -0.416 3.482 -12.147 1.00 83.75 141 ILE A O 1
ATOM 1112 N N . VAL A 1 142 ? 1.073 4.305 -10.698 1.00 82.44 142 VAL A N 1
ATOM 1113 C CA . VAL A 1 142 ? 0.549 3.619 -9.518 1.00 82.44 142 VAL A CA 1
ATOM 1114 C C . VAL A 1 142 ? -0.895 4.005 -9.192 1.00 82.44 142 VAL A C 1
ATOM 1116 O O . VAL A 1 142 ? -1.648 3.170 -8.704 1.00 82.44 142 VAL A O 1
ATOM 1119 N N . GLU A 1 143 ? -1.312 5.232 -9.508 1.00 79.50 143 GLU A N 1
ATOM 1120 C CA . GLU A 1 143 ? -2.722 5.641 -9.403 1.00 79.50 143 GLU A CA 1
ATOM 1121 C C . GLU A 1 143 ? -3.647 4.899 -10.384 1.00 79.50 143 GLU A C 1
ATOM 1123 O O . GLU A 1 143 ? -4.854 4.908 -10.182 1.00 79.50 143 GLU A O 1
ATOM 1128 N N . GLY A 1 144 ? -3.114 4.244 -11.422 1.00 80.88 144 GLY A N 1
ATOM 1129 C CA . GLY A 1 144 ? -3.885 3.431 -12.370 1.00 80.88 144 GLY A CA 1
ATOM 1130 C C . GLY A 1 144 ? -3.925 1.930 -12.058 1.00 80.88 144 GLY A C 1
ATOM 1131 O O . GLY A 1 144 ? -4.689 1.208 -12.691 1.00 80.88 144 GLY A O 1
ATOM 1132 N N . GLU A 1 145 ? -3.138 1.449 -11.091 1.00 84.69 145 GLU A N 1
ATOM 1133 C CA . GLU A 1 145 ? -2.932 0.010 -10.831 1.00 84.69 145 GLU A CA 1
ATOM 1134 C C . GLU A 1 145 ? -3.836 -0.552 -9.717 1.00 84.69 145 GLU A C 1
ATOM 1136 O O . GLU A 1 145 ? -3.591 -1.618 -9.154 1.00 84.69 145 GLU A O 1
ATOM 1141 N N . GLU A 1 146 ? -4.899 0.162 -9.361 1.00 87.44 146 GLU A N 1
ATOM 1142 C CA . GLU A 1 146 ? -5.756 -0.167 -8.217 1.00 87.44 146 GLU A CA 1
ATOM 1143 C C . GLU A 1 146 ? -6.478 -1.505 -8.399 1.00 87.44 146 GLU A C 1
ATOM 1145 O O . GLU A 1 146 ? -6.568 -2.294 -7.456 1.00 87.44 146 GLU A O 1
ATOM 1150 N N . ASP A 1 147 ? -6.938 -1.785 -9.620 1.00 86.56 147 ASP A N 1
ATOM 1151 C CA . ASP A 1 147 ? -7.581 -3.051 -9.969 1.00 86.56 147 ASP A CA 1
ATOM 1152 C C . ASP A 1 147 ? -6.594 -4.224 -9.907 1.00 86.56 147 ASP A C 1
ATOM 1154 O O . ASP A 1 147 ? -6.952 -5.295 -9.414 1.00 86.56 147 ASP A O 1
ATOM 1158 N N . LEU A 1 148 ? -5.346 -4.019 -10.348 1.00 86.44 148 LEU A N 1
ATOM 1159 C CA . LEU A 1 148 ? -4.296 -5.035 -10.270 1.00 86.44 148 LEU A CA 1
ATOM 1160 C C . LEU A 1 148 ? -3.973 -5.361 -8.812 1.00 86.44 148 LEU A C 1
ATOM 1162 O O . LEU A 1 148 ? -4.018 -6.525 -8.415 1.00 86.44 148 LEU A O 1
ATOM 1166 N N . VAL A 1 149 ? -3.719 -4.338 -7.990 1.00 87.69 149 VAL A N 1
ATOM 1167 C CA . VAL A 1 149 ? -3.451 -4.538 -6.560 1.00 87.69 149 VAL A CA 1
ATOM 1168 C C . VAL A 1 149 ? -4.630 -5.233 -5.895 1.00 87.69 149 VAL A C 1
ATOM 1170 O O . VAL A 1 149 ? -4.427 -6.154 -5.110 1.00 87.69 149 VAL A O 1
ATOM 1173 N N . ARG A 1 150 ? -5.865 -4.844 -6.231 1.00 87.69 150 ARG A N 1
ATOM 1174 C CA . ARG A 1 150 ? -7.064 -5.474 -5.677 1.00 87.69 150 ARG A CA 1
ATOM 1175 C C . ARG A 1 150 ? -7.156 -6.961 -6.017 1.00 87.69 150 ARG A C 1
ATOM 1177 O O . ARG A 1 150 ? -7.532 -7.727 -5.139 1.00 87.69 150 ARG A O 1
ATOM 1184 N N . GLN A 1 151 ? -6.807 -7.364 -7.239 1.00 88.19 151 GLN A N 1
ATOM 1185 C CA . GLN A 1 151 ? -6.753 -8.780 -7.627 1.00 88.19 151 GLN A CA 1
ATOM 1186 C C . GLN A 1 151 ? -5.692 -9.548 -6.830 1.00 88.19 151 GLN A C 1
ATOM 1188 O O . GLN A 1 151 ? -5.927 -10.683 -6.430 1.00 88.19 151 GLN A O 1
ATOM 1193 N N . MET A 1 152 ? -4.543 -8.924 -6.556 1.00 88.12 152 MET A N 1
ATOM 1194 C CA . MET A 1 152 ? -3.467 -9.547 -5.776 1.00 88.12 152 MET A CA 1
ATOM 1195 C C . MET A 1 152 ? -3.852 -9.788 -4.310 1.00 88.12 152 MET A C 1
ATOM 1197 O O . MET A 1 152 ? -3.348 -10.728 -3.703 1.00 88.12 152 MET A O 1
ATOM 1201 N N . ILE A 1 153 ? -4.745 -8.962 -3.753 1.00 87.31 153 ILE A N 1
ATOM 1202 C CA . ILE A 1 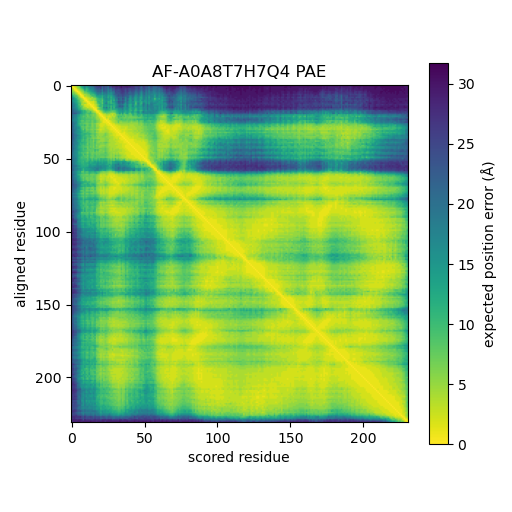153 ? -5.172 -9.018 -2.344 1.00 87.31 153 ILE A CA 1
ATOM 1203 C C . ILE A 1 153 ? -6.640 -9.440 -2.179 1.00 87.31 153 ILE A C 1
ATOM 1205 O O . ILE A 1 153 ? -7.243 -9.169 -1.139 1.00 87.31 153 ILE A O 1
ATOM 1209 N N . GLU A 1 154 ? -7.249 -10.060 -3.196 1.00 82.00 154 GLU A N 1
ATOM 1210 C CA . GLU A 1 154 ? -8.687 -10.375 -3.205 1.00 82.00 154 GLU A CA 1
ATOM 1211 C C . GLU A 1 154 ? -9.093 -11.254 -2.014 1.00 82.00 154 GLU A C 1
ATOM 1213 O O . GLU A 1 154 ? -10.122 -11.013 -1.387 1.00 82.00 154 GLU A O 1
ATOM 1218 N N . ASP A 1 155 ? -8.241 -12.209 -1.638 1.00 82.31 155 ASP A N 1
ATOM 1219 C CA . ASP A 1 155 ? -8.467 -13.060 -0.468 1.00 82.31 155 ASP A CA 1
ATOM 1220 C C . ASP A 1 155 ? -8.327 -12.288 0.857 1.00 82.31 155 ASP A C 1
ATOM 1222 O O . ASP A 1 155 ? -8.844 -12.715 1.894 1.00 82.31 155 ASP A O 1
ATOM 1226 N N . ASP A 1 156 ? -7.645 -11.141 0.851 1.00 85.62 156 ASP A N 1
ATOM 1227 C CA . ASP A 1 156 ? -7.299 -10.364 2.039 1.00 85.62 156 ASP A CA 1
ATOM 1228 C C . ASP A 1 156 ? -8.354 -9.370 2.493 1.00 85.62 156 ASP A C 1
ATOM 1230 O O . ASP A 1 156 ? -8.506 -9.143 3.702 1.00 85.62 156 ASP A O 1
ATOM 1234 N N . LEU A 1 157 ? -9.148 -8.855 1.560 1.00 86.06 157 LEU A N 1
ATOM 1235 C CA . LEU A 1 157 ? -10.185 -7.873 1.840 1.00 86.06 157 LEU A CA 1
ATOM 1236 C C . LEU A 1 157 ? -11.566 -8.398 1.454 1.00 86.06 157 LEU A C 1
ATOM 1238 O O . LEU A 1 157 ? -11.726 -9.023 0.410 1.00 86.06 157 LEU A O 1
ATOM 1242 N N . PRO A 1 158 ? -12.610 -8.104 2.247 1.00 86.19 158 PRO A N 1
ATOM 1243 C CA . PRO A 1 158 ? -13.957 -8.438 1.826 1.00 86.19 158 PRO A CA 1
ATOM 1244 C C . PRO A 1 158 ? -14.308 -7.682 0.533 1.00 86.19 158 PRO A C 1
ATOM 1246 O O . PRO A 1 158 ? -13.863 -6.549 0.323 1.00 86.19 158 PRO A O 1
ATOM 1249 N N . PRO A 1 159 ? -15.178 -8.246 -0.321 1.00 86.88 159 PRO A N 1
ATOM 1250 C CA . PRO A 1 159 ? -15.545 -7.638 -1.604 1.00 86.88 159 PRO A CA 1
ATOM 1251 C C . PRO A 1 159 ? -16.243 -6.276 -1.450 1.00 86.88 159 PRO A C 1
ATOM 1253 O O . PRO A 1 159 ? -16.338 -5.503 -2.405 1.00 86.88 159 PRO A O 1
ATOM 1256 N N . THR A 1 160 ? -16.737 -5.974 -0.248 1.00 89.94 160 THR A N 1
ATOM 1257 C CA . THR A 1 160 ? -17.326 -4.688 0.133 1.00 89.94 160 THR A CA 1
ATOM 1258 C C . THR A 1 160 ? -16.302 -3.582 0.349 1.00 89.94 160 THR A C 1
ATOM 1260 O O . THR A 1 160 ? -16.646 -2.414 0.157 1.00 89.94 160 THR A O 1
ATOM 1263 N N . ALA A 1 161 ? -15.065 -3.928 0.708 1.00 92.81 161 ALA A N 1
ATOM 1264 C CA . ALA A 1 161 ? -14.012 -2.958 0.933 1.00 92.81 161 ALA A CA 1
ATOM 1265 C C . ALA A 1 161 ? -13.574 -2.328 -0.394 1.00 92.81 161 ALA A C 1
ATOM 1267 O O . ALA A 1 161 ? -13.379 -2.997 -1.414 1.00 92.81 161 ALA A O 1
ATOM 1268 N N . ARG A 1 162 ? -13.412 -1.008 -0.371 1.00 92.69 162 ARG A N 1
ATOM 1269 C CA . ARG A 1 162 ? -12.863 -0.224 -1.475 1.00 92.69 162 ARG A CA 1
ATOM 1270 C C . ARG A 1 162 ? -11.389 0.023 -1.205 1.00 92.69 162 ARG A C 1
ATOM 1272 O O . ARG A 1 162 ? -11.049 0.570 -0.161 1.00 92.69 162 ARG A O 1
ATOM 1279 N N . LEU A 1 163 ? -10.544 -0.361 -2.155 1.00 92.94 163 LEU A N 1
ATOM 1280 C CA . LEU A 1 163 ? -9.131 -0.005 -2.192 1.00 92.94 163 LEU A CA 1
ATOM 1281 C C . LEU A 1 163 ? -8.956 1.202 -3.118 1.00 92.94 163 LEU A C 1
ATOM 1283 O O . LEU A 1 163 ? -9.533 1.234 -4.202 1.00 92.94 163 LEU A O 1
ATOM 1287 N N . ARG A 1 164 ? -8.155 2.173 -2.691 1.00 93.56 164 ARG A N 1
ATOM 1288 C CA . ARG A 1 164 ? -7.683 3.295 -3.506 1.00 93.56 164 ARG A CA 1
ATOM 1289 C C . ARG A 1 164 ? -6.202 3.498 -3.247 1.00 93.56 164 ARG A C 1
ATOM 1291 O O . ARG A 1 164 ? -5.774 3.430 -2.090 1.00 93.56 164 ARG A O 1
ATOM 1298 N N . ILE A 1 165 ? -5.43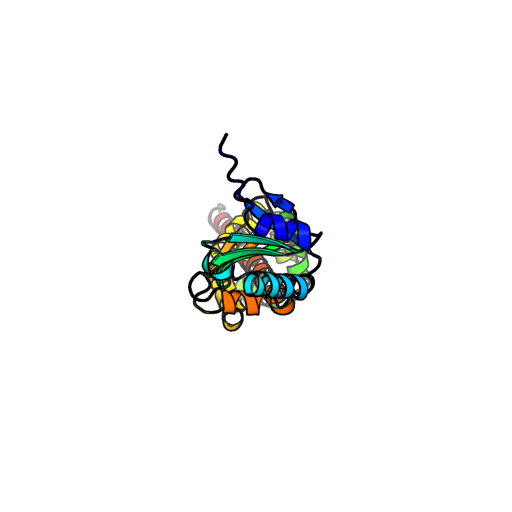8 3.804 -4.286 1.00 92.75 165 ILE A N 1
ATOM 1299 C CA . ILE A 1 165 ? -4.030 4.149 -4.126 1.00 92.75 165 ILE A CA 1
ATOM 1300 C C . ILE A 1 165 ? -3.898 5.674 -4.089 1.00 92.75 165 ILE A C 1
ATOM 1302 O O . ILE A 1 165 ? -4.552 6.404 -4.828 1.00 92.75 165 ILE A O 1
ATOM 1306 N N . ASP A 1 166 ? -3.114 6.184 -3.143 1.00 92.56 166 ASP A N 1
ATOM 1307 C CA . ASP A 1 166 ? -2.974 7.618 -2.902 1.00 92.56 166 ASP A CA 1
ATOM 1308 C C . ASP A 1 166 ? -1.490 7.985 -2.839 1.00 92.56 166 ASP A C 1
ATOM 1310 O O . ASP A 1 166 ? -0.740 7.452 -2.018 1.00 92.56 166 ASP A O 1
ATOM 1314 N N . THR A 1 167 ? -1.072 8.901 -3.711 1.00 92.06 167 THR A N 1
ATOM 1315 C CA . THR A 1 167 ? 0.323 9.350 -3.836 1.00 92.06 167 THR A CA 1
ATOM 1316 C C . THR A 1 167 ? 0.565 10.736 -3.218 1.00 92.06 167 THR A C 1
ATOM 1318 O O . THR A 1 167 ? 1.659 11.312 -3.303 1.00 92.06 167 THR A O 1
ATOM 1321 N N . SER A 1 168 ? -0.453 11.301 -2.559 1.00 89.31 168 SER A N 1
ATOM 1322 C CA . SER A 1 168 ? -0.421 12.662 -2.025 1.00 89.31 168 SER A CA 1
ATOM 1323 C C . SER A 1 168 ? 0.724 12.883 -1.034 1.00 89.31 168 SER A C 1
ATOM 1325 O O . SER A 1 168 ? 0.995 12.080 -0.133 1.00 89.31 168 SER A O 1
ATOM 1327 N N . GLY A 1 169 ? 1.387 14.033 -1.171 1.00 88.31 169 GLY A N 1
ATOM 1328 C CA . GLY A 1 169 ? 2.514 14.404 -0.314 1.00 88.31 169 GLY A CA 1
ATOM 1329 C C . GLY A 1 169 ? 3.800 13.621 -0.595 1.00 88.31 169 GLY A C 1
ATOM 1330 O O . GLY A 1 169 ? 4.681 13.605 0.259 1.00 88.31 169 GLY A O 1
ATOM 1331 N N . GLY A 1 170 ? 3.922 12.971 -1.760 1.00 90.81 170 GLY A N 1
ATOM 1332 C CA . GLY A 1 170 ? 5.137 12.245 -2.153 1.00 90.81 170 GLY A CA 1
ATOM 1333 C C . GLY A 1 170 ? 5.290 10.877 -1.481 1.00 90.81 170 GLY A C 1
ATOM 1334 O O . GLY A 1 170 ? 6.387 10.311 -1.466 1.00 90.81 170 GLY A O 1
ATOM 1335 N N . VAL A 1 171 ? 4.206 10.350 -0.913 1.00 92.75 171 VAL A N 1
ATOM 1336 C CA . VAL A 1 171 ? 4.167 9.079 -0.186 1.00 92.75 171 VAL A CA 1
ATOM 1337 C C . VAL A 1 171 ? 3.142 8.180 -0.848 1.00 92.75 171 VAL A C 1
ATOM 1339 O O . VAL A 1 171 ? 2.006 8.601 -1.045 1.00 92.75 171 VAL A O 1
ATOM 1342 N N . LEU A 1 172 ? 3.543 6.948 -1.142 1.00 93.12 172 LEU A N 1
ATOM 1343 C CA . LEU A 1 172 ? 2.660 5.910 -1.639 1.00 93.12 172 LEU A CA 1
ATOM 1344 C C . LEU A 1 172 ? 1.873 5.296 -0.479 1.00 93.12 172 LEU A C 1
ATOM 1346 O O . LEU A 1 172 ? 2.459 4.838 0.511 1.00 93.12 172 LEU A O 1
ATOM 1350 N N . LYS A 1 173 ? 0.547 5.299 -0.606 1.00 94.31 173 LYS A N 1
ATOM 1351 C CA . LYS A 1 173 ? -0.381 4.796 0.404 1.00 94.31 173 LYS A CA 1
ATOM 1352 C C . LYS A 1 173 ? -1.427 3.898 -0.241 1.00 94.31 173 LYS A C 1
ATOM 1354 O O . LYS A 1 173 ? -1.956 4.235 -1.297 1.00 94.31 173 LYS A O 1
ATOM 1359 N N . ALA A 1 174 ? -1.793 2.830 0.455 1.00 95.06 174 ALA A N 1
ATOM 1360 C CA . ALA A 1 174 ? -3.033 2.110 0.196 1.00 95.06 174 ALA A CA 1
ATOM 1361 C C . ALA A 1 174 ? -4.107 2.598 1.169 1.00 95.06 174 ALA A C 1
ATOM 1363 O O . ALA A 1 174 ? -3.916 2.568 2.387 1.00 95.06 174 ALA A O 1
ATOM 1364 N N . VAL A 1 175 ? -5.226 3.074 0.632 1.00 95.50 175 VAL A N 1
ATOM 1365 C CA . VAL A 1 175 ? -6.380 3.538 1.401 1.00 95.50 175 VAL A CA 1
ATOM 1366 C C . VAL A 1 175 ? -7.498 2.521 1.237 1.00 95.50 175 VAL A C 1
ATOM 1368 O O . VAL A 1 175 ? 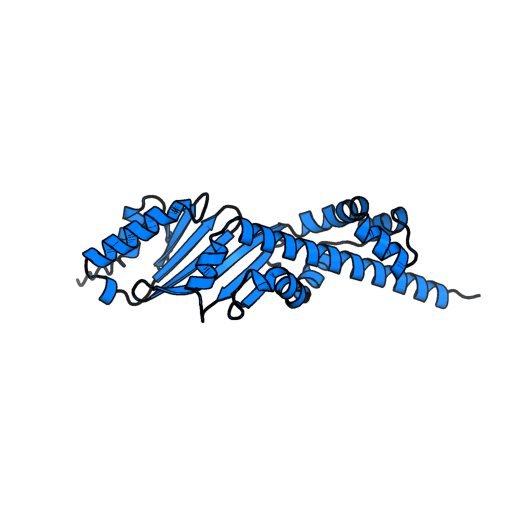-7.980 2.298 0.131 1.00 95.50 175 VAL A O 1
ATOM 1371 N N . ILE A 1 176 ? -7.911 1.919 2.345 1.00 95.56 176 ILE A N 1
ATOM 1372 C CA . ILE A 1 176 ? -8.962 0.906 2.390 1.00 95.56 176 ILE A CA 1
ATOM 1373 C C . ILE A 1 176 ? -10.139 1.483 3.157 1.00 95.56 176 ILE A C 1
ATOM 1375 O O . ILE A 1 176 ? -9.973 1.923 4.292 1.00 95.56 176 ILE A O 1
ATOM 1379 N N . GLU A 1 177 ? -11.319 1.484 2.548 1.00 95.69 177 GLU A N 1
ATOM 1380 C CA . GLU A 1 177 ? -12.552 2.002 3.139 1.00 95.69 177 GLU A CA 1
ATOM 1381 C C . GLU A 1 177 ? -13.668 0.965 3.046 1.00 95.69 177 GLU A C 1
ATOM 1383 O O . GLU A 1 177 ? -13.968 0.469 1.960 1.00 95.69 177 GLU A O 1
ATOM 1388 N N . ASP A 1 178 ? -14.338 0.689 4.162 1.00 95.50 178 ASP A N 1
ATOM 1389 C CA . ASP A 1 178 ? -15.529 -0.163 4.180 1.00 95.50 178 ASP A CA 1
ATOM 1390 C C . ASP A 1 178 ? -16.599 0.435 5.101 1.00 95.50 178 ASP A C 1
ATOM 1392 O O . ASP A 1 178 ? -16.337 0.794 6.253 1.00 95.50 178 ASP A O 1
ATOM 1396 N N . ASP A 1 179 ? -17.803 0.585 4.558 1.00 93.00 179 ASP A N 1
ATOM 1397 C CA . ASP A 1 179 ? -19.016 1.043 5.232 1.00 93.00 179 ASP A CA 1
ATOM 1398 C C . ASP A 1 179 ? -20.113 -0.035 5.286 1.00 93.00 179 ASP A C 1
ATOM 1400 O O . ASP A 1 179 ? -21.120 0.152 5.971 1.00 93.00 179 ASP A O 1
ATOM 1404 N N . ARG A 1 180 ? -19.933 -1.166 4.591 1.00 91.75 180 ARG A N 1
ATOM 1405 C CA . ARG A 1 180 ? -20.896 -2.276 4.548 1.00 91.75 180 ARG A CA 1
ATOM 1406 C C . ARG A 1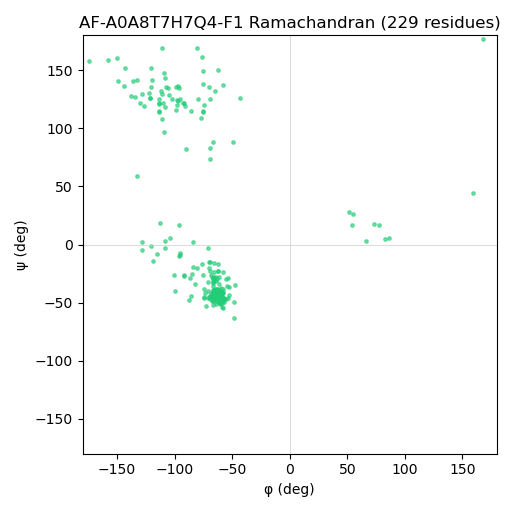 180 ? -20.512 -3.405 5.491 1.00 91.75 180 ARG A C 1
ATOM 1408 O O . ARG A 1 180 ? -21.398 -3.943 6.149 1.00 91.75 180 ARG A O 1
ATOM 1415 N N . ASP A 1 181 ? -19.225 -3.734 5.573 1.00 91.31 181 ASP A N 1
ATOM 1416 C CA . ASP A 1 181 ? -18.687 -4.693 6.544 1.00 91.31 181 ASP A CA 1
ATOM 1417 C C . ASP A 1 181 ? -17.422 -4.166 7.257 1.00 91.31 181 ASP A C 1
ATOM 1419 O O . ASP A 1 181 ? -16.332 -4.749 7.208 1.00 91.31 181 ASP A O 1
ATOM 1423 N N . PRO A 1 182 ? -17.543 -3.019 7.949 1.00 91.12 182 PRO A N 1
ATOM 1424 C CA . PRO A 1 182 ? -16.410 -2.351 8.581 1.00 91.12 182 PRO A CA 1
ATOM 1425 C C . PRO A 1 182 ? -15.773 -3.175 9.703 1.00 91.12 182 PRO A C 1
ATOM 1427 O O . PRO A 1 182 ? -14.572 -3.064 9.940 1.00 91.12 182 PRO A O 1
ATOM 1430 N N . ALA A 1 183 ? -16.562 -3.992 10.406 1.00 86.69 183 ALA A N 1
ATOM 1431 C CA . ALA A 1 183 ? -16.069 -4.822 11.495 1.00 86.69 183 ALA A CA 1
ATOM 1432 C C . ALA A 1 183 ? -15.204 -5.968 10.961 1.00 86.69 183 ALA A C 1
ATOM 1434 O O . ALA A 1 183 ? -14.109 -6.179 11.477 1.00 86.69 183 ALA A O 1
ATOM 1435 N N . HIS A 1 184 ? -15.645 -6.666 9.908 1.00 90.69 184 HIS A N 1
ATOM 1436 C CA . HIS A 1 184 ? -14.839 -7.716 9.289 1.00 90.69 184 HIS A CA 1
ATOM 1437 C C . HIS A 1 184 ? -13.559 -7.153 8.666 1.00 90.69 184 HIS A C 1
ATOM 1439 O O . HIS A 1 184 ? -12.474 -7.676 8.916 1.00 90.69 184 HIS A O 1
ATOM 1445 N N . THR A 1 185 ? -13.666 -6.043 7.926 1.00 91.94 185 THR A N 1
ATOM 1446 C CA . THR A 1 185 ? -12.502 -5.358 7.345 1.00 91.94 185 THR A CA 1
ATOM 1447 C C . THR A 1 185 ? -11.497 -4.959 8.421 1.00 91.94 185 THR A C 1
ATOM 1449 O O . THR A 1 185 ? -10.303 -5.223 8.290 1.00 91.94 185 THR A O 1
ATOM 1452 N N . PHE A 1 186 ? -11.966 -4.377 9.526 1.00 89.19 186 PHE A N 1
ATOM 1453 C CA . PHE A 1 186 ? -11.103 -4.039 10.652 1.00 89.19 186 PHE A CA 1
ATOM 1454 C C . PHE A 1 186 ? -10.422 -5.272 11.266 1.00 89.19 186 PHE A C 1
ATOM 1456 O O . PHE A 1 186 ? -9.223 -5.247 11.536 1.00 89.19 186 PHE A O 1
ATOM 1463 N N . GLU A 1 187 ? -11.163 -6.366 11.449 1.00 88.94 187 GLU A N 1
ATOM 1464 C CA . GLU A 1 187 ? -10.636 -7.617 12.000 1.00 88.94 187 GLU A CA 1
ATOM 1465 C C . GLU A 1 187 ? -9.596 -8.296 11.097 1.00 88.94 187 GLU A C 1
ATOM 1467 O O . GLU A 1 187 ? -8.717 -8.979 11.618 1.00 88.94 187 GLU A O 1
ATOM 1472 N N . ARG A 1 188 ? -9.655 -8.102 9.773 1.00 90.12 188 ARG A N 1
ATOM 1473 C CA . ARG A 1 188 ? -8.584 -8.506 8.844 1.00 90.12 188 ARG A CA 1
ATOM 1474 C C . ARG A 1 188 ? -7.379 -7.582 8.991 1.00 90.12 188 ARG A C 1
ATOM 1476 O O . ARG A 1 188 ? -6.271 -8.032 9.253 1.00 90.12 188 ARG A O 1
ATOM 1483 N N . LEU A 1 189 ? -7.604 -6.274 8.899 1.00 89.00 189 LEU A N 1
ATOM 1484 C CA . LEU A 1 189 ? -6.531 -5.278 8.875 1.00 89.00 189 LEU A CA 1
ATOM 1485 C C . LEU A 1 189 ? -5.784 -5.125 10.197 1.00 89.00 189 LEU A C 1
ATOM 1487 O O . LEU A 1 189 ? -4.698 -4.556 10.212 1.00 89.00 189 LEU A O 1
ATOM 1491 N N . LYS A 1 190 ? -6.319 -5.639 11.306 1.00 83.44 190 LYS A N 1
ATOM 1492 C CA . LYS A 1 190 ? -5.554 -5.701 12.552 1.00 83.44 190 LYS A CA 1
ATOM 1493 C C . LYS A 1 190 ? -4.359 -6.653 12.462 1.00 83.44 190 LYS A C 1
ATOM 1495 O O . LYS A 1 190 ? -3.433 -6.512 13.252 1.00 83.44 190 LYS A O 1
ATOM 1500 N N . ASP A 1 191 ? -4.400 -7.634 11.558 1.00 87.75 191 ASP A N 1
ATOM 1501 C CA . ASP A 1 191 ? -3.306 -8.574 11.359 1.00 87.75 191 ASP A CA 1
ATOM 1502 C C . ASP A 1 191 ? -2.166 -7.882 10.606 1.00 87.75 191 ASP A C 1
ATOM 1504 O O . ASP A 1 191 ? -2.272 -7.525 9.430 1.00 87.75 191 ASP A O 1
ATOM 1508 N N . ARG A 1 192 ? -1.036 -7.718 11.297 1.00 82.81 192 ARG A N 1
ATOM 1509 C CA . ARG A 1 192 ? 0.186 -7.138 10.729 1.00 82.81 192 ARG A CA 1
ATOM 1510 C C . ARG A 1 192 ? 0.673 -7.861 9.479 1.00 82.81 192 ARG A C 1
ATOM 1512 O O . ARG A 1 192 ? 1.305 -7.215 8.647 1.00 82.81 192 ARG A O 1
ATOM 1519 N N . LYS A 1 193 ? 0.415 -9.165 9.354 1.00 88.62 193 LYS A N 1
ATOM 1520 C CA . LYS A 1 193 ? 0.776 -9.920 8.157 1.00 88.62 193 LYS A CA 1
ATOM 1521 C C . LYS A 1 193 ? -0.040 -9.437 6.960 1.00 88.62 193 LYS A C 1
ATOM 1523 O O . LYS A 1 193 ? 0.555 -9.082 5.956 1.00 88.62 193 LYS A O 1
ATOM 1528 N N . ILE A 1 194 ? -1.358 -9.308 7.112 1.00 89.50 194 ILE A N 1
ATOM 1529 C CA . ILE A 1 194 ? -2.247 -8.814 6.049 1.00 89.50 194 ILE A CA 1
ATOM 1530 C C . ILE A 1 194 ? -1.852 -7.392 5.640 1.00 89.50 194 ILE A C 1
ATOM 1532 O O . ILE A 1 194 ? -1.731 -7.090 4.459 1.00 89.50 194 ILE A O 1
ATOM 1536 N N . VAL A 1 195 ? -1.574 -6.513 6.607 1.00 89.44 195 VAL A N 1
ATOM 1537 C CA . VAL A 1 195 ? -1.103 -5.148 6.311 1.00 89.44 195 VAL A CA 1
ATOM 1538 C C . VAL A 1 195 ? 0.204 -5.156 5.512 1.00 89.44 195 VAL A C 1
ATOM 1540 O O . VAL A 1 195 ? 0.362 -4.349 4.595 1.00 89.44 195 VAL A O 1
ATOM 1543 N N . ALA A 1 196 ? 1.138 -6.045 5.857 1.00 88.62 196 ALA A N 1
ATOM 1544 C CA . ALA A 1 196 ? 2.395 -6.188 5.135 1.00 88.62 196 ALA A CA 1
ATOM 1545 C C . ALA A 1 196 ? 2.177 -6.745 3.722 1.00 88.62 196 ALA A C 1
ATOM 1547 O O . ALA A 1 196 ? 2.703 -6.169 2.775 1.00 88.62 196 ALA A O 1
ATOM 1548 N N . ASP A 1 197 ? 1.370 -7.795 3.574 1.00 91.19 197 ASP A N 1
ATOM 1549 C CA . ASP A 1 197 ? 1.052 -8.429 2.289 1.00 91.19 197 ASP A CA 1
ATOM 1550 C C . ASP A 1 197 ? 0.387 -7.420 1.329 1.00 91.19 197 ASP A C 1
ATOM 1552 O O . ASP A 1 197 ? 0.767 -7.320 0.159 1.00 91.19 197 ASP A O 1
ATOM 1556 N N . ILE A 1 198 ? -0.507 -6.565 1.843 1.00 91.12 198 ILE A N 1
ATOM 1557 C CA . ILE A 1 198 ? -1.089 -5.451 1.080 1.00 91.12 198 ILE A CA 1
ATOM 1558 C C . ILE A 1 198 ? -0.016 -4.437 0.674 1.00 91.12 198 ILE A C 1
ATOM 1560 O O . ILE A 1 198 ? 0.037 -4.028 -0.485 1.00 91.12 198 ILE A O 1
ATOM 1564 N N . ALA A 1 199 ? 0.846 -4.015 1.603 1.00 90.81 199 ALA A N 1
ATOM 1565 C CA . ALA A 1 199 ? 1.899 -3.048 1.301 1.00 90.81 199 ALA A CA 1
ATOM 1566 C C . ALA A 1 199 ? 2.880 -3.570 0.237 1.00 90.81 199 ALA A C 1
ATOM 1568 O O . ALA A 1 199 ? 3.274 -2.808 -0.648 1.00 90.81 199 ALA A O 1
ATOM 1569 N N . PHE A 1 200 ? 3.241 -4.854 0.297 1.00 92.31 200 PHE A N 1
ATOM 1570 C CA . PHE A 1 200 ? 4.080 -5.502 -0.710 1.00 92.31 200 PHE A CA 1
ATOM 1571 C C . PHE A 1 200 ? 3.370 -5.603 -2.056 1.00 92.31 200 PHE A C 1
ATOM 1573 O O . PHE A 1 200 ? 3.952 -5.205 -3.055 1.00 92.31 200 PHE A O 1
ATOM 1580 N N . SER A 1 201 ? 2.098 -6.001 -2.085 1.00 91.81 201 SER A N 1
ATOM 1581 C CA . SER A 1 201 ? 1.325 -6.076 -3.334 1.00 91.81 201 SER A CA 1
ATOM 1582 C C . SER A 1 201 ? 1.226 -4.719 -4.038 1.00 91.81 201 SER A C 1
ATOM 1584 O O . SER A 1 201 ? 1.386 -4.623 -5.253 1.00 91.81 201 SER A O 1
ATOM 1586 N N . VAL A 1 202 ? 1.028 -3.641 -3.271 1.00 91.06 202 VAL A N 1
ATOM 1587 C CA . VAL A 1 202 ? 1.027 -2.265 -3.797 1.00 91.06 202 VAL A CA 1
ATOM 1588 C C . VAL A 1 202 ? 2.400 -1.887 -4.358 1.00 91.06 202 VAL A C 1
ATOM 1590 O O . VAL A 1 202 ? 2.487 -1.244 -5.403 1.00 91.06 202 VAL A O 1
ATOM 1593 N N . LEU A 1 203 ? 3.477 -2.264 -3.665 1.00 90.75 203 LEU A N 1
ATOM 1594 C CA . LEU A 1 203 ? 4.840 -2.000 -4.117 1.00 90.75 203 LEU A CA 1
ATOM 1595 C C . LEU A 1 203 ? 5.180 -2.784 -5.392 1.00 90.75 203 LEU A C 1
ATOM 1597 O O . LEU A 1 203 ? 5.763 -2.211 -6.309 1.00 90.75 203 LEU A O 1
ATOM 1601 N N . ASP A 1 204 ? 4.797 -4.053 -5.468 1.00 89.81 204 ASP A N 1
ATOM 1602 C CA . ASP A 1 204 ? 5.060 -4.920 -6.615 1.00 89.81 204 ASP A CA 1
ATOM 1603 C C . ASP A 1 204 ? 4.330 -4.417 -7.861 1.00 89.81 204 ASP A C 1
ATOM 1605 O O . ASP A 1 204 ? 4.956 -4.251 -8.909 1.00 89.81 204 ASP A O 1
ATOM 1609 N N . ALA A 1 205 ? 3.046 -4.063 -7.734 1.00 88.56 205 ALA A N 1
ATOM 1610 C CA . ALA A 1 205 ? 2.291 -3.435 -8.817 1.00 88.56 205 ALA A CA 1
ATOM 1611 C C . ALA A 1 205 ? 2.950 -2.124 -9.278 1.00 88.56 205 ALA A C 1
ATOM 1613 O O . ALA A 1 205 ? 3.107 -1.882 -10.476 1.00 88.56 205 ALA A O 1
ATOM 1614 N N . ALA A 1 206 ? 3.424 -1.306 -8.331 1.00 88.31 206 ALA A N 1
ATOM 1615 C CA . ALA A 1 206 ? 4.118 -0.064 -8.646 1.00 88.31 206 ALA A CA 1
ATOM 1616 C C . ALA A 1 206 ? 5.415 -0.275 -9.429 1.00 88.31 206 ALA A C 1
ATOM 1618 O O . ALA A 1 206 ? 5.695 0.455 -10.388 1.00 88.31 206 ALA A O 1
ATOM 1619 N N . VAL A 1 207 ? 6.217 -1.259 -9.025 1.00 89.50 207 VAL A N 1
ATOM 1620 C CA . VAL A 1 207 ? 7.467 -1.604 -9.702 1.00 89.50 207 VAL A CA 1
ATOM 1621 C C . VAL A 1 207 ? 7.168 -2.164 -11.088 1.00 89.50 207 VAL A C 1
ATOM 1623 O O . VAL A 1 207 ? 7.706 -1.643 -12.066 1.00 89.50 207 VAL A O 1
ATOM 1626 N N . ALA A 1 208 ? 6.292 -3.165 -11.188 1.00 87.75 208 ALA A N 1
ATOM 1627 C CA . ALA A 1 208 ? 5.961 -3.832 -12.442 1.00 87.75 208 ALA A CA 1
ATOM 1628 C C . ALA A 1 208 ? 5.397 -2.850 -13.481 1.00 87.75 208 ALA A C 1
ATOM 1630 O O . ALA A 1 208 ? 5.935 -2.755 -14.588 1.00 87.75 208 ALA A O 1
ATOM 1631 N N . GLY A 1 209 ? 4.393 -2.050 -13.101 1.00 88.31 209 GLY A N 1
ATOM 1632 C CA . GLY A 1 209 ? 3.796 -1.048 -13.984 1.00 88.31 209 GLY A CA 1
ATOM 1633 C C . GLY A 1 209 ? 4.809 0.007 -14.435 1.00 88.31 209 GLY A C 1
ATOM 1634 O O . GLY A 1 209 ? 4.853 0.376 -15.614 1.00 88.31 209 GLY A O 1
ATOM 1635 N N . THR A 1 210 ? 5.682 0.466 -13.524 1.00 90.25 210 THR A N 1
ATOM 1636 C CA . THR A 1 210 ? 6.725 1.446 -13.871 1.00 90.25 210 THR A CA 1
ATOM 1637 C C . THR A 1 210 ? 7.725 0.876 -14.865 1.00 90.25 210 THR A C 1
ATOM 1639 O O . THR A 1 210 ? 8.084 1.547 -15.835 1.00 90.25 210 THR A O 1
ATOM 1642 N N . VAL A 1 211 ? 8.182 -0.352 -14.631 1.00 90.50 211 VAL A N 1
ATOM 1643 C CA . VAL A 1 211 ? 9.174 -1.013 -15.480 1.00 90.50 211 VAL A CA 1
ATOM 1644 C C . VAL A 1 211 ? 8.629 -1.209 -16.890 1.00 90.50 211 VAL A C 1
ATOM 1646 O O . VAL A 1 211 ? 9.293 -0.794 -17.841 1.00 90.50 211 VAL A O 1
ATOM 1649 N N . ALA A 1 212 ? 7.418 -1.759 -17.020 1.00 88.00 212 ALA A N 1
ATOM 1650 C CA . ALA A 1 212 ? 6.774 -1.979 -18.313 1.00 88.00 212 ALA A CA 1
ATOM 1651 C C . ALA A 1 212 ? 6.615 -0.663 -19.091 1.00 88.00 212 ALA A C 1
ATOM 1653 O O . ALA A 1 212 ? 7.156 -0.513 -20.186 1.00 88.00 212 ALA A O 1
ATOM 1654 N N . THR A 1 213 ? 5.984 0.338 -18.474 1.00 90.06 213 THR A N 1
ATOM 1655 C CA . THR A 1 213 ? 5.672 1.616 -19.133 1.00 90.06 213 THR A CA 1
ATOM 1656 C C . THR A 1 213 ? 6.926 2.360 -19.596 1.00 90.06 213 THR A C 1
ATOM 1658 O O . THR A 1 213 ? 6.977 2.882 -20.711 1.00 90.06 213 THR A O 1
ATOM 1661 N N . VAL A 1 214 ? 7.956 2.441 -18.744 1.00 91.31 214 VAL A N 1
ATOM 1662 C CA . VAL A 1 214 ? 9.183 3.183 -19.072 1.00 91.31 214 VAL A CA 1
ATOM 1663 C C . VAL A 1 214 ? 9.942 2.509 -20.212 1.00 91.31 214 VAL A C 1
ATOM 1665 O O . VAL A 1 214 ? 10.447 3.198 -21.100 1.00 91.31 214 VAL A O 1
ATOM 1668 N N . ILE A 1 215 ? 10.029 1.179 -20.196 1.00 89.69 215 ILE A N 1
ATOM 1669 C CA . ILE A 1 215 ? 10.741 0.423 -21.227 1.00 89.69 215 ILE A CA 1
ATOM 1670 C C . ILE A 1 215 ? 10.011 0.523 -22.565 1.00 89.69 215 ILE A C 1
ATOM 1672 O O . ILE A 1 215 ? 10.641 0.877 -23.564 1.00 89.69 215 ILE A O 1
ATOM 1676 N N . GLU A 1 216 ? 8.697 0.297 -22.584 1.00 90.25 216 GLU A N 1
ATOM 1677 C CA . GLU A 1 216 ? 7.882 0.407 -23.797 1.00 90.25 216 GLU A CA 1
ATOM 1678 C C . GLU A 1 216 ? 7.996 1.793 -24.440 1.00 90.25 216 GLU A C 1
ATOM 1680 O O . GLU A 1 216 ? 8.239 1.910 -25.643 1.00 90.25 216 GLU A O 1
ATOM 1685 N N . GLU A 1 217 ? 7.892 2.856 -23.640 1.00 91.88 217 GLU A N 1
ATOM 1686 C CA . GLU A 1 217 ? 7.938 4.224 -24.154 1.00 91.88 217 GLU A CA 1
ATOM 1687 C C . GLU A 1 217 ? 9.306 4.587 -24.744 1.00 91.88 217 GLU A C 1
ATOM 1689 O O . GLU A 1 217 ? 9.385 5.267 -25.772 1.00 91.88 217 GLU A O 1
ATOM 1694 N N . VAL A 1 218 ? 10.398 4.143 -24.118 1.00 90.88 218 VAL A N 1
ATOM 1695 C CA . VAL A 1 218 ? 11.751 4.409 -24.625 1.00 90.88 218 VAL A CA 1
ATOM 1696 C C . VAL A 1 218 ? 11.999 3.653 -25.926 1.00 90.88 218 VAL A C 1
ATOM 1698 O O . VAL A 1 218 ? 12.471 4.255 -26.891 1.00 90.88 218 VAL A O 1
ATOM 1701 N N . LEU A 1 219 ? 11.629 2.373 -25.991 1.00 89.31 219 LEU A N 1
ATOM 1702 C CA . LEU A 1 219 ? 11.805 1.564 -27.199 1.00 89.31 219 LEU A CA 1
ATOM 1703 C C . LEU A 1 219 ? 10.977 2.097 -28.370 1.00 89.31 219 LEU A C 1
ATOM 1705 O O . LEU A 1 219 ? 11.495 2.212 -29.482 1.00 89.31 219 LEU A O 1
ATOM 1709 N N . ARG A 1 220 ? 9.733 2.517 -28.112 1.00 92.31 220 ARG A N 1
ATOM 1710 C CA . ARG A 1 220 ? 8.865 3.150 -29.112 1.00 92.31 220 ARG A CA 1
ATOM 1711 C C . ARG A 1 220 ? 9.507 4.400 -29.716 1.00 92.31 220 ARG A C 1
ATOM 1713 O O . ARG A 1 220 ? 9.561 4.544 -30.934 1.00 92.31 220 ARG A O 1
ATOM 1720 N N . ARG A 1 221 ? 10.061 5.282 -28.875 1.00 91.50 221 ARG A N 1
ATOM 1721 C CA . ARG A 1 221 ? 10.753 6.501 -29.337 1.00 91.50 221 ARG A CA 1
ATOM 1722 C C . ARG A 1 221 ? 11.999 6.194 -30.162 1.00 91.50 221 ARG A C 1
ATOM 1724 O O . ARG A 1 221 ? 12.280 6.909 -31.122 1.00 91.50 221 ARG A O 1
ATOM 1731 N N . GLU A 1 222 ? 12.757 5.165 -29.792 1.00 89.62 222 GLU A N 1
ATOM 1732 C CA . GLU A 1 222 ? 13.930 4.741 -30.560 1.00 89.62 222 GLU A CA 1
ATOM 1733 C C . GLU A 1 222 ? 13.539 4.181 -31.931 1.00 89.62 222 GLU A C 1
ATOM 1735 O O . GLU A 1 222 ? 14.204 4.479 -32.925 1.00 89.62 222 GLU A O 1
ATOM 1740 N N . GLU A 1 223 ? 12.454 3.410 -32.008 1.00 89.44 223 GLU A N 1
ATOM 1741 C CA . GLU A 1 223 ? 11.930 2.907 -33.276 1.00 89.44 223 GLU A CA 1
ATOM 1742 C C . GLU A 1 223 ? 11.444 4.046 -34.183 1.00 89.44 223 GLU A C 1
ATOM 1744 O O . GLU A 1 223 ? 11.821 4.103 -35.357 1.00 89.44 223 GLU A O 1
ATOM 1749 N N . ASP A 1 224 ? 10.684 4.996 -33.636 1.00 90.62 224 ASP A N 1
ATOM 1750 C CA . ASP A 1 224 ? 10.224 6.179 -34.369 1.00 90.62 224 ASP A CA 1
ATOM 1751 C C . ASP A 1 224 ? 11.407 7.006 -34.897 1.00 90.62 224 ASP A C 1
ATOM 1753 O O . ASP A 1 224 ? 11.419 7.417 -36.060 1.00 90.62 224 ASP A O 1
ATOM 1757 N N . ALA A 1 225 ? 12.452 7.189 -34.084 1.00 89.56 225 ALA A N 1
ATOM 1758 C CA . ALA A 1 225 ? 13.668 7.881 -34.502 1.00 89.56 225 ALA A CA 1
ATOM 1759 C C . ALA A 1 225 ? 14.400 7.147 -35.640 1.00 89.56 225 ALA A C 1
ATOM 1761 O O . ALA A 1 225 ? 14.885 7.795 -36.569 1.00 89.56 225 ALA A O 1
ATOM 1762 N N . ARG A 1 226 ? 14.452 5.806 -35.613 1.00 89.31 226 ARG A N 1
ATOM 1763 C CA . ARG A 1 226 ? 15.034 5.003 -36.705 1.00 89.31 226 ARG A CA 1
ATOM 1764 C C . ARG A 1 226 ? 14.229 5.120 -37.996 1.00 89.31 226 ARG A C 1
ATOM 1766 O O . ARG A 1 226 ? 14.826 5.195 -39.063 1.00 89.31 226 ARG A O 1
ATOM 1773 N N . ARG A 1 227 ? 12.895 5.161 -37.912 1.00 86.19 227 ARG A N 1
ATOM 1774 C CA . ARG A 1 227 ? 12.006 5.322 -39.078 1.00 86.19 227 ARG A CA 1
ATOM 1775 C C . ARG A 1 227 ? 12.119 6.706 -39.726 1.00 86.19 227 ARG A C 1
ATOM 1777 O O . ARG A 1 227 ? 11.873 6.832 -40.921 1.00 86.19 227 ARG A O 1
ATOM 1784 N N . LEU A 1 228 ? 12.472 7.729 -38.947 1.00 81.12 228 LEU A N 1
ATOM 1785 C CA . LEU A 1 228 ? 12.585 9.122 -39.395 1.00 81.12 228 LEU A CA 1
ATOM 1786 C C . LEU A 1 228 ? 14.011 9.539 -39.794 1.00 81.12 228 LEU A C 1
ATOM 1788 O O . LEU A 1 228 ? 14.194 10.642 -40.311 1.00 81.12 228 LEU A O 1
ATOM 1792 N N . ALA A 1 229 ? 15.019 8.692 -39.571 1.00 70.56 229 ALA A N 1
ATOM 1793 C CA . ALA A 1 229 ? 16.379 8.956 -40.027 1.00 70.56 229 ALA A CA 1
ATOM 1794 C C . ALA A 1 229 ? 16.446 8.865 -41.570 1.00 70.56 229 ALA A C 1
ATOM 1796 O O . ALA A 1 229 ? 16.030 7.847 -42.127 1.00 70.56 229 ALA A O 1
ATOM 1797 N N . PRO A 1 230 ? 16.933 9.900 -42.285 1.00 64.38 230 PRO A N 1
ATOM 1798 C CA . PRO A 1 230 ? 17.063 9.843 -43.739 1.00 64.38 230 PRO A CA 1
ATOM 1799 C C . PRO A 1 230 ? 18.089 8.771 -44.140 1.00 64.38 230 PRO A C 1
ATOM 1801 O O . PRO A 1 230 ? 19.174 8.718 -43.559 1.00 64.38 230 PRO A O 1
ATOM 1804 N N . LEU A 1 231 ? 17.711 7.926 -45.111 1.00 58.47 231 LEU A N 1
ATOM 1805 C CA . LEU A 1 231 ? 18.585 6.952 -45.784 1.00 58.47 231 LEU A CA 1
ATOM 1806 C C . LEU A 1 231 ? 19.789 7.627 -46.452 1.00 58.47 231 LEU A C 1
ATOM 1808 O O . LEU A 1 231 ? 19.595 8.711 -47.051 1.00 58.47 231 LEU A O 1
#